Protein AF-0000000067275833 (afdb_homodimer)

Solvent-accessible surface area (backbone atoms only — not comparable to full-atom values): 16247 Å² total; per-residue (Å²): 111,69,62,60,26,49,53,49,24,44,68,59,33,42,58,61,69,69,58,79,62,61,79,71,73,68,75,62,71,72,62,74,75,39,43,27,31,37,37,39,90,57,30,38,38,37,40,32,74,38,51,67,44,52,68,89,34,48,46,78,48,72,43,92,85,38,25,43,35,38,37,30,72,36,69,57,79,66,60,70,44,74,47,88,69,35,43,68,36,31,85,51,51,80,68,54,52,65,38,75,48,39,32,41,52,59,86,54,46,36,73,90,61,56,47,73,50,70,52,36,8,26,35,39,37,38,38,35,48,50,75,73,73,72,71,72,72,74,71,74,72,75,76,126,112,68,62,60,27,49,52,50,22,44,68,59,35,41,60,59,70,70,60,81,60,63,78,70,73,68,77,61,71,71,61,75,75,38,44,28,31,36,37,41,88,56,29,39,38,38,39,33,74,41,51,68,45,52,68,89,33,46,47,79,47,72,42,92,84,39,25,42,35,39,37,30,71,36,70,56,80,66,61,70,43,75,47,86,71,37,43,66,36,29,85,50,50,79,68,52,53,64,36,75,49,38,33,39,52,57,86,52,46,36,72,89,60,57,46,74,48,72,52,36,8,25,36,39,37,38,38,33,48,50,74,72,74,72,71,73,70,73,71,74,70,75,77,123

Structure (mmCIF, N/CA/C/O backbone):
data_AF-0000000067275833-model_v1
#
loop_
_entity.id
_entity.type
_entity.pdbx_description
1 polymer 'SHSP domain-containing protein'
#
loop_
_atom_site.group_PDB
_atom_site.id
_atom_site.type_symbol
_atom_site.label_atom_id
_atom_site.label_alt_id
_atom_site.label_comp_id
_atom_site.label_asym_id
_atom_site.label_entity_id
_atom_site.label_seq_id
_atom_site.pdbx_PDB_ins_code
_atom_site.Cartn_x
_atom_site.Cartn_y
_atom_site.Cartn_z
_atom_site.occupancy
_atom_site.B_iso_or_equiv
_atom_site.auth_seq_id
_atom_site.auth_comp_id
_atom_site.auth_asym_id
_atom_site.auth_atom_id
_atom_site.pdbx_PDB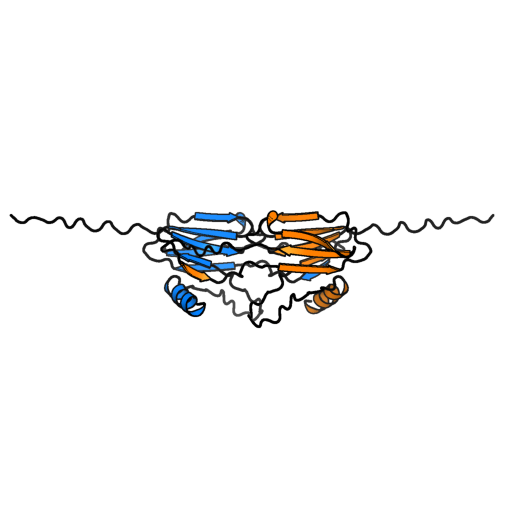_model_num
ATOM 1 N N . MET A 1 1 ? -15.945 6.383 17.734 1 44 1 MET A N 1
ATOM 2 C CA . MET A 1 1 ? -14.672 7.082 17.594 1 44 1 MET A CA 1
ATOM 3 C C . MET A 1 1 ? -14.477 7.598 16.172 1 44 1 MET A C 1
ATOM 5 O O . MET A 1 1 ? -13.898 8.664 15.969 1 44 1 MET A O 1
ATOM 9 N N . SER A 1 2 ? -15.117 6.789 15.148 1 58.06 2 SER A N 1
ATOM 10 C CA . SER A 1 2 ? -15 7.113 13.727 1 58.06 2 SER A CA 1
ATOM 11 C C . SER A 1 2 ? -15.727 8.414 13.398 1 58.06 2 SER A C 1
ATOM 13 O O . SER A 1 2 ? -15.18 9.273 12.703 1 58.06 2 SER A O 1
ATOM 15 N N . SER A 1 3 ? -16.719 8.547 14.18 1 58.41 3 SER A N 1
ATOM 16 C CA . SER A 1 3 ? -17.578 9.68 13.852 1 58.41 3 SER A CA 1
ATOM 17 C C . SER A 1 3 ? -16.969 10.992 14.32 1 58.41 3 SER A C 1
ATOM 19 O O . SER A 1 3 ? -17 11.992 13.602 1 58.41 3 SER A O 1
ATOM 21 N N . VAL A 1 4 ? -16.469 10.945 15.531 1 57.53 4 VAL A N 1
ATOM 22 C CA . VAL A 1 4 ? -15.875 12.164 16.062 1 57.53 4 VAL A CA 1
ATOM 23 C C . VAL A 1 4 ? -14.617 12.523 15.281 1 57.53 4 VAL A C 1
ATOM 25 O O . VAL A 1 4 ? -14.391 13.695 14.961 1 57.53 4 VAL A O 1
ATOM 28 N N . VAL A 1 5 ? -13.922 11.586 14.883 1 63.59 5 VAL A N 1
ATOM 29 C CA . VAL A 1 5 ? -12.695 11.797 14.125 1 63.59 5 VAL A CA 1
ATOM 30 C C . VAL A 1 5 ? -13.031 12.375 12.75 1 63.59 5 VAL A C 1
ATOM 32 O O . VAL A 1 5 ? -12.312 13.242 12.242 1 63.59 5 VAL A O 1
ATOM 35 N N . ASP A 1 6 ? -14.148 11.906 12.227 1 64.56 6 ASP A N 1
ATOM 36 C CA . ASP A 1 6 ? -14.57 12.398 10.922 1 64.56 6 ASP A CA 1
ATOM 37 C C . ASP A 1 6 ? -14.922 13.883 10.984 1 64.56 6 ASP A C 1
ATOM 39 O O . ASP A 1 6 ? -14.547 14.656 10.094 1 64.56 6 ASP A O 1
ATOM 43 N N . VAL A 1 7 ? -15.633 14.203 12.039 1 63.81 7 VAL A N 1
ATOM 44 C CA . VAL A 1 7 ? -16.062 15.586 12.188 1 63.81 7 VAL A CA 1
ATOM 45 C C . VAL A 1 7 ? -14.859 16.484 12.43 1 63.81 7 VAL A C 1
ATOM 47 O O . VAL A 1 7 ? -14.727 17.547 11.812 1 63.81 7 VAL A O 1
ATOM 50 N N . VAL A 1 8 ? -14.008 16.125 13.25 1 68.56 8 VAL A N 1
ATOM 51 C CA . VAL A 1 8 ? -12.828 16.922 13.578 1 68.56 8 VAL A CA 1
ATOM 52 C C . VAL A 1 8 ? -11.93 17.047 12.344 1 68.56 8 VAL A C 1
ATOM 54 O O . VAL A 1 8 ? -11.383 18.109 12.07 1 68.56 8 VAL A O 1
ATOM 57 N N . SER A 1 9 ? -11.852 15.984 11.641 1 70.38 9 SER A N 1
ATOM 58 C CA . SER A 1 9 ? -11.047 15.961 10.422 1 70.38 9 SER A CA 1
ATOM 59 C C . SER A 1 9 ? -11.555 16.984 9.414 1 70.38 9 SER A C 1
ATOM 61 O O . SER A 1 9 ? -10.766 17.75 8.844 1 70.38 9 SER A O 1
ATOM 63 N N . GLN A 1 10 ? -12.828 16.938 9.172 1 69.5 10 GLN A N 1
ATOM 64 C CA . GLN A 1 10 ? -13.422 17.828 8.195 1 69.5 10 GLN A CA 1
ATOM 65 C C . GLN A 1 10 ? -13.281 19.297 8.633 1 69.5 10 GLN A C 1
ATOM 67 O O . GLN A 1 10 ? -13.109 20.188 7.797 1 69.5 10 GLN A O 1
ATOM 72 N N . LEU A 1 11 ? -13.305 19.422 9.859 1 68.06 11 LEU A N 1
ATOM 73 C CA . LEU A 1 11 ? -13.203 20.766 10.398 1 68.06 11 LEU A CA 1
ATOM 74 C C . LE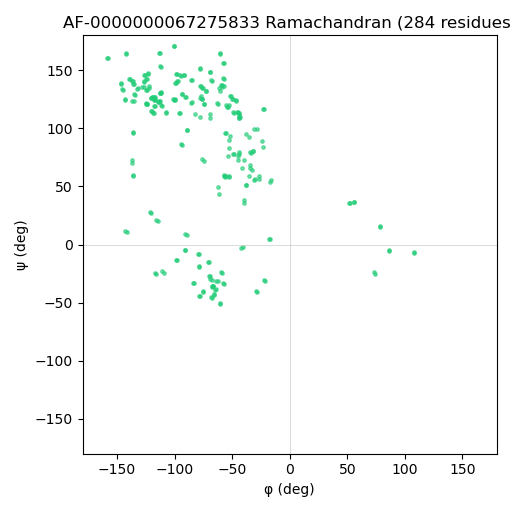U A 1 11 ? -11.766 21.281 10.312 1 68.06 11 LEU A C 1
ATOM 76 O O . LEU A 1 11 ? -11.539 22.453 9.977 1 68.06 11 LEU A O 1
ATOM 80 N N . LEU A 1 12 ? -10.852 20.453 10.586 1 70.94 12 LEU A N 1
ATOM 81 C CA . LEU A 1 12 ? -9.453 20.875 10.641 1 70.94 12 LEU A CA 1
ATOM 82 C C . LEU A 1 12 ? -8.836 20.891 9.25 1 70.94 12 LEU A C 1
ATOM 84 O O . LEU A 1 12 ? -7.957 21.703 8.969 1 70.94 12 LEU A O 1
ATOM 88 N N . PHE A 1 13 ? -9.344 19.938 8.484 1 73.69 13 PHE A N 1
ATOM 89 C CA . PHE A 1 13 ? -8.797 19.844 7.129 1 73.69 13 PHE A CA 1
ATOM 90 C C . PHE A 1 13 ? -9.914 19.625 6.113 1 73.69 13 PHE A C 1
ATOM 92 O O . PHE A 1 13 ? -10.07 18.531 5.586 1 73.69 13 PHE A O 1
ATOM 99 N N . PRO A 1 14 ? -10.727 20.719 5.914 1 69.25 14 PRO A N 1
ATOM 100 C CA . PRO A 1 14 ? -11.758 20.516 4.891 1 69.25 14 PRO A CA 1
ATOM 101 C C . PRO A 1 14 ? -11.18 20.047 3.559 1 69.25 14 PRO A C 1
ATOM 103 O O . PRO A 1 14 ? -10.102 20.5 3.152 1 69.25 14 PRO A O 1
ATOM 106 N N . GLU A 1 15 ? -11.633 18.875 3.236 1 63.78 15 GLU A N 1
ATOM 107 C CA . GLU A 1 15 ? -11.172 18.328 1.959 1 63.78 15 GLU A CA 1
ATOM 108 C C . GLU A 1 15 ? -11.938 18.969 0.792 1 63.78 15 GLU A C 1
ATOM 110 O O . GLU A 1 15 ? -13.156 19.125 0.854 1 63.78 15 GLU A O 1
ATOM 115 N N . SER A 1 16 ? -11.273 19.812 -0.006 1 55.94 16 SER A N 1
ATOM 116 C CA . SER A 1 16 ? -11.898 20.094 -1.294 1 55.94 16 SER A CA 1
ATOM 117 C C . SER A 1 16 ? -11.758 18.906 -2.246 1 55.94 16 SER A C 1
ATOM 119 O O . SER A 1 16 ? -10.68 18.688 -2.814 1 55.94 16 SER A O 1
ATOM 121 N N . ILE A 1 17 ? -12.461 17.969 -1.945 1 48.12 17 ILE A N 1
ATOM 122 C CA . ILE A 1 17 ? -12.422 16.859 -2.881 1 48.12 17 ILE A CA 1
ATOM 123 C C . ILE A 1 17 ? -12.82 17.344 -4.277 1 48.12 17 ILE A C 1
ATOM 125 O O . ILE A 1 17 ? -13.969 17.703 -4.508 1 48.12 17 ILE A O 1
ATOM 129 N N . GLU A 1 18 ? -12.172 18.266 -4.887 1 42.66 18 GLU A N 1
ATOM 130 C CA . GLU A 1 18 ? -12.508 18.312 -6.305 1 42.66 18 GLU A CA 1
ATOM 131 C C . GLU A 1 18 ? -12.617 16.906 -6.883 1 42.66 18 GLU A C 1
ATOM 133 O O . GLU A 1 18 ? -11.609 16.219 -7.051 1 42.66 18 GLU A O 1
ATOM 138 N N . ARG A 1 19 ? -13.578 16.375 -6.344 1 41.56 19 ARG A N 1
ATOM 139 C CA . ARG A 1 19 ? -13.953 15.219 -7.156 1 41.56 19 ARG A CA 1
ATOM 140 C C . ARG A 1 19 ? -13.711 15.492 -8.633 1 41.56 19 ARG A C 1
ATOM 142 O O . ARG A 1 19 ? -14.367 16.344 -9.227 1 41.56 19 ARG A O 1
ATOM 149 N N . LEU A 1 20 ? -12.539 15.617 -9.102 1 37.34 20 LEU A N 1
ATOM 150 C CA . LEU A 1 20 ? -12.656 15.57 -10.555 1 37.34 20 LEU A CA 1
ATOM 151 C C . LEU A 1 20 ? -13.836 14.695 -10.977 1 37.34 20 LEU A C 1
ATOM 153 O O . LEU A 1 20 ? -13.758 13.469 -10.922 1 37.34 20 LEU A O 1
ATOM 157 N N . VAL A 1 21 ? -14.953 15.055 -10.477 1 36.91 21 VAL A N 1
ATOM 158 C CA . VAL A 1 21 ? -16.25 14.641 -11 1 36.91 21 VAL A CA 1
ATOM 159 C C . VAL A 1 21 ? -16.219 14.648 -12.531 1 36.91 21 VAL A C 1
ATOM 161 O O . VAL A 1 21 ? -16.391 15.695 -13.156 1 36.91 21 VAL A O 1
ATOM 164 N N . SER A 1 22 ? -15.18 14.266 -13.203 1 38.09 22 SER A N 1
ATOM 165 C CA . SER A 1 22 ? -15.758 14.102 -14.531 1 38.09 22 SER A CA 1
ATOM 166 C C . SER A 1 22 ? -17.078 13.336 -14.477 1 38.09 22 SER A C 1
ATOM 168 O O . SER A 1 22 ? -17.188 12.328 -13.766 1 38.09 22 SER A O 1
ATOM 170 N N . PRO A 1 23 ? -18.234 13.922 -14.797 1 35.84 23 PRO A N 1
ATOM 171 C CA . PRO A 1 23 ? -19.547 13.273 -14.93 1 35.84 23 PRO A CA 1
ATOM 172 C C . PRO A 1 23 ? -19.438 11.812 -15.359 1 35.84 23 PRO A C 1
ATOM 174 O O . PRO A 1 23 ? -20.453 11.156 -15.578 1 35.84 23 PRO A O 1
ATOM 177 N N . SER A 1 24 ? -18.469 11.523 -16.312 1 35.78 24 SER A N 1
ATOM 178 C CA . SER A 1 24 ? -18.75 10.211 -16.875 1 35.78 24 SER A CA 1
ATOM 179 C C . SER A 1 24 ? -18.859 9.148 -15.789 1 35.78 24 SER A C 1
ATOM 181 O O . SER A 1 24 ? -18.141 9.203 -14.781 1 35.78 24 SER A O 1
ATOM 183 N N . ARG A 1 25 ? -20 8.492 -15.633 1 34.41 25 ARG A N 1
ATOM 184 C CA . ARG A 1 25 ? -20.562 7.301 -15 1 34.41 25 ARG A CA 1
ATOM 185 C C . ARG A 1 25 ? -19.484 6.262 -14.727 1 34.41 25 ARG A C 1
ATOM 187 O O . ARG A 1 25 ? -19.781 5.145 -14.305 1 34.41 25 ARG A O 1
ATOM 194 N N . SER A 1 26 ? -18.453 6.215 -15.547 1 36.75 26 SER A N 1
ATOM 195 C CA . SER A 1 26 ? -17.719 4.977 -15.328 1 36.75 26 SER A CA 1
ATOM 196 C C . SER A 1 26 ? -17.297 4.836 -13.867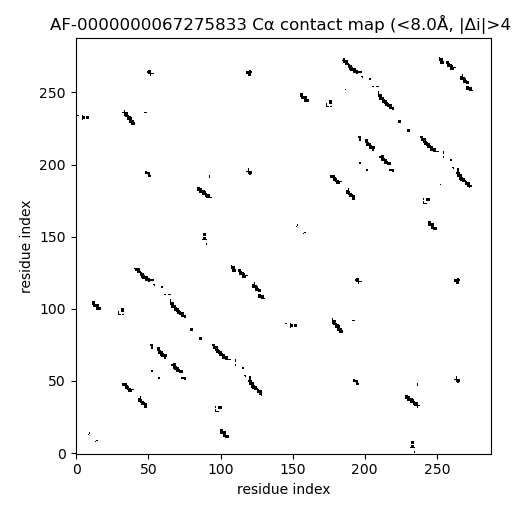 1 36.75 26 SER A C 1
ATOM 198 O O . SER A 1 26 ? -16.812 5.789 -13.266 1 36.75 26 SER A O 1
ATOM 200 N N . ASN A 1 27 ? -18.078 4.145 -13.141 1 36.06 27 ASN A N 1
ATOM 201 C CA . ASN A 1 27 ? -17.875 3.568 -11.812 1 36.06 27 ASN A CA 1
ATOM 202 C C . ASN A 1 27 ? -16.391 3.486 -11.461 1 36.06 27 ASN A C 1
ATOM 204 O O . ASN A 1 27 ? -15.836 2.391 -11.344 1 36.06 27 ASN A O 1
ATOM 208 N N . GLU A 1 28 ? -15.594 4.016 -12.32 1 38.81 28 GLU A N 1
ATOM 209 C CA . GLU A 1 28 ? -14.227 3.936 -11.828 1 38.81 28 GLU A CA 1
ATOM 210 C C . GLU A 1 28 ? -14.109 4.527 -10.422 1 38.81 28 GLU A C 1
ATOM 212 O O . GLU A 1 28 ? -14.289 5.73 -10.234 1 38.81 28 GLU A O 1
ATOM 217 N N . SER A 1 29 ? -14.812 3.992 -9.555 1 41.31 29 SER A N 1
ATOM 218 C CA . SER A 1 29 ? -14.586 4.312 -8.148 1 41.31 29 SER A CA 1
ATOM 219 C C . SER A 1 29 ? -13.219 4.965 -7.945 1 41.31 29 SER A C 1
ATOM 221 O O . SER A 1 29 ? -12.188 4.297 -8.031 1 41.31 29 SER A O 1
ATOM 223 N N . ARG A 1 30 ? -12.922 6.016 -8.656 1 45.56 30 ARG A N 1
ATOM 224 C CA . ARG A 1 30 ? -11.734 6.797 -8.32 1 45.56 30 ARG A CA 1
ATOM 225 C C . ARG A 1 30 ? -11.547 6.887 -6.812 1 45.56 30 ARG A C 1
ATOM 227 O O . ARG A 1 30 ? -12.164 7.727 -6.152 1 45.56 30 ARG A O 1
ATOM 234 N N . GLY A 1 31 ? -11.578 5.77 -6.219 1 51.78 31 GLY A N 1
ATOM 235 C CA . GLY A 1 31 ? -11.492 5.742 -4.766 1 51.78 31 GLY A CA 1
ATOM 236 C C . GLY A 1 31 ? -10.43 6.672 -4.215 1 51.78 31 GLY A C 1
ATOM 237 O O . GLY A 1 31 ? -9.453 6.984 -4.902 1 51.78 31 GLY A O 1
ATOM 238 N N . THR A 1 32 ? -10.789 7.668 -3.527 1 67.75 32 THR A N 1
ATOM 239 C CA . THR A 1 32 ? -9.922 8.555 -2.762 1 67.75 32 THR A CA 1
ATOM 240 C C . THR A 1 32 ? -8.93 7.754 -1.926 1 67.75 32 THR A C 1
ATOM 242 O O . THR A 1 32 ? -9.25 6.664 -1.45 1 67.75 32 THR A O 1
ATOM 245 N N . ILE A 1 33 ? -7.645 8.062 -2.131 1 79.94 33 ILE A N 1
ATOM 246 C CA . ILE A 1 33 ? -6.637 7.371 -1.336 1 79.94 33 ILE A CA 1
ATOM 247 C C . ILE A 1 33 ? -6.832 7.695 0.143 1 79.94 33 ILE A C 1
ATOM 249 O O . ILE A 1 33 ? -6.902 8.867 0.523 1 79.94 33 ILE A O 1
ATOM 253 N N . PRO A 1 34 ? -7.039 6.734 0.864 1 86.94 34 PRO A N 1
ATOM 254 C CA . PRO A 1 34 ? -7.195 6.965 2.301 1 86.94 34 PRO A CA 1
ATOM 255 C C . PRO A 1 34 ? -5.988 7.664 2.922 1 86.94 34 PRO A C 1
ATOM 257 O O . PRO A 1 34 ? -4.848 7.387 2.537 1 86.94 34 PRO A O 1
ATOM 260 N N . VAL A 1 35 ? -6.25 8.539 3.854 1 91 35 VAL A N 1
ATOM 261 C CA . VAL A 1 35 ? -5.184 9.281 4.516 1 91 35 VAL A CA 1
ATOM 262 C C . VAL A 1 35 ? -5.387 9.234 6.031 1 91 35 VAL A C 1
ATOM 264 O O . VAL A 1 35 ? -6.516 9.344 6.512 1 91 35 VAL A O 1
ATOM 267 N N . ASP A 1 36 ? -4.336 8.977 6.738 1 91.56 36 ASP A N 1
ATOM 268 C CA . ASP A 1 36 ? -4.305 9.242 8.172 1 91.56 36 ASP A CA 1
ATOM 269 C C . ASP A 1 36 ? -3.594 10.555 8.477 1 91.56 36 ASP A C 1
ATOM 271 O O . ASP A 1 36 ? -2.566 10.867 7.871 1 91.56 36 ASP A O 1
ATOM 275 N N . ILE A 1 37 ? -4.129 11.312 9.406 1 93.25 37 ILE A N 1
ATOM 276 C CA . ILE A 1 37 ? -3.494 12.555 9.828 1 93.25 37 ILE A CA 1
ATOM 277 C C . ILE A 1 37 ? -3.264 12.531 11.336 1 93.25 37 ILE A C 1
ATOM 279 O O . ILE A 1 37 ? -4.215 12.422 12.117 1 93.25 37 ILE A O 1
ATOM 283 N N . LEU A 1 38 ? -2.045 12.656 11.688 1 92.31 38 LEU A N 1
ATOM 284 C CA . LEU A 1 38 ? -1.656 12.727 13.094 1 92.31 38 LEU A CA 1
ATOM 285 C C . LEU A 1 38 ? -1.378 14.164 13.508 1 92.31 38 LEU A C 1
ATOM 287 O O . LEU A 1 38 ? -0.59 14.859 12.867 1 92.31 38 LEU A O 1
ATOM 291 N N . ASP A 1 39 ? -2.082 14.578 14.578 1 92.06 39 ASP A N 1
ATOM 292 C CA . ASP A 1 39 ? -1.859 15.891 15.18 1 92.06 39 ASP A CA 1
ATOM 293 C C . ASP A 1 39 ? -0.904 15.797 16.359 1 92.06 39 ASP A C 1
ATOM 295 O O . ASP A 1 39 ? -1.225 15.172 17.375 1 92.06 39 ASP A O 1
ATOM 299 N N . THR A 1 40 ? 0.221 16.359 16.203 1 91.31 40 THR A N 1
ATOM 300 C CA . THR A 1 40 ? 1.182 16.469 17.297 1 91.31 40 THR A CA 1
ATOM 301 C C . THR A 1 40 ? 1.366 17.922 17.719 1 91.31 40 THR A C 1
ATOM 303 O O . THR A 1 40 ? 0.929 18.844 17.016 1 91.31 40 THR A O 1
ATOM 306 N N . PRO A 1 41 ? 1.978 18.109 18.906 1 89.81 41 PRO A N 1
ATOM 307 C CA . PRO A 1 41 ? 2.178 19.5 19.344 1 89.81 41 PRO A CA 1
ATOM 308 C C . PRO A 1 41 ? 3.02 20.312 18.359 1 89.81 41 PRO A C 1
ATOM 310 O O . PRO A 1 41 ? 2.814 21.516 18.203 1 89.81 41 PRO A O 1
ATOM 313 N N . LYS A 1 42 ? 3.803 19.625 17.594 1 92.56 42 LYS A N 1
ATOM 314 C CA . LYS A 1 42 ? 4.766 20.359 16.781 1 92.56 42 LYS A CA 1
ATOM 315 C C . LYS A 1 42 ? 4.402 20.281 15.297 1 92.56 42 LYS A C 1
ATOM 317 O O . LYS A 1 42 ? 4.863 21.109 14.5 1 92.56 42 LYS A O 1
ATOM 322 N N . GLU A 1 43 ? 3.686 19.312 14.93 1 94.69 43 GLU A N 1
ATOM 323 C CA . GLU A 1 43 ? 3.477 19.125 13.5 1 94.69 43 GLU A CA 1
ATOM 324 C C . GLU A 1 43 ? 2.221 18.297 13.227 1 94.69 43 GLU A C 1
ATOM 326 O O . GLU A 1 43 ? 1.678 17.672 14.141 1 94.69 43 GLU A O 1
ATOM 331 N N . TYR A 1 44 ? 1.733 18.406 12 1 94.06 44 TYR A N 1
ATOM 332 C CA . TYR A 1 44 ? 0.809 17.438 11.43 1 94.06 44 TYR A CA 1
ATOM 333 C C . TYR A 1 44 ? 1.549 16.438 10.555 1 94.06 44 TYR A C 1
ATOM 335 O O . TYR A 1 44 ? 2.449 16.812 9.797 1 94.06 44 TYR A O 1
ATOM 343 N N . ILE A 1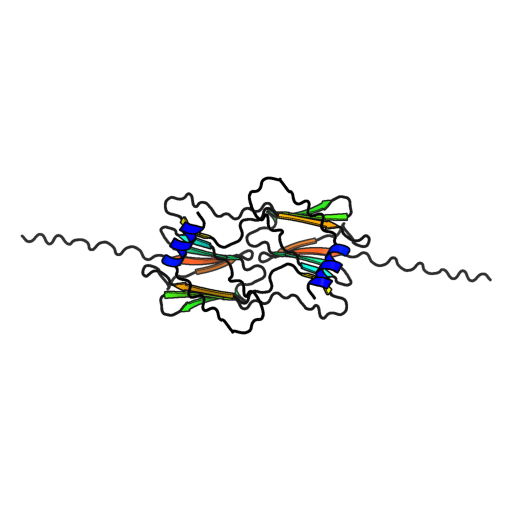 45 ? 1.175 15.211 10.617 1 95.5 45 ILE A N 1
ATOM 344 C CA . ILE A 1 45 ? 1.777 14.164 9.789 1 95.5 45 ILE A CA 1
ATOM 345 C C . ILE A 1 45 ? 0.691 13.453 8.992 1 95.5 45 ILE A C 1
ATOM 347 O O . ILE A 1 45 ? -0.273 12.938 9.562 1 95.5 45 ILE A O 1
ATOM 351 N N . PHE A 1 46 ? 0.834 13.492 7.672 1 94.31 46 PHE A N 1
ATOM 352 C CA . PHE A 1 46 ? -0.065 12.805 6.754 1 94.31 46 PHE A CA 1
ATOM 353 C C . PHE A 1 46 ? 0.538 11.484 6.285 1 94.31 46 PHE A C 1
ATOM 355 O O . PHE A 1 46 ? 1.665 11.453 5.789 1 94.31 46 PHE A O 1
ATOM 362 N N . TYR A 1 47 ? -0.211 10.391 6.484 1 93.56 47 TYR A N 1
ATOM 363 C CA . TYR A 1 47 ? 0.204 9.078 5.996 1 93.56 47 TYR A CA 1
ATOM 364 C C . TYR A 1 47 ? -0.717 8.594 4.883 1 93.56 47 TYR A C 1
ATOM 366 O O . TYR A 1 47 ? -1.941 8.617 5.031 1 93.56 47 TYR A O 1
ATOM 374 N N . MET A 1 48 ? -0.16 8.148 3.764 1 91.56 48 MET A N 1
ATOM 375 C CA . MET A 1 48 ? -0.907 7.566 2.652 1 91.56 48 MET A CA 1
ATOM 376 C C . MET A 1 48 ? -0.219 6.305 2.133 1 91.56 48 MET A C 1
ATOM 378 O O . MET A 1 48 ? 1.004 6.277 1.984 1 91.56 48 MET A O 1
ATOM 382 N N . ASP A 1 49 ? -1.04 5.359 1.865 1 90.31 49 ASP A N 1
ATOM 383 C CA . ASP A 1 49 ? -0.506 4.141 1.268 1 90.31 49 ASP A CA 1
ATOM 384 C C . ASP A 1 49 ? -0.412 4.27 -0.251 1 90.31 49 ASP A C 1
ATOM 386 O O . ASP A 1 49 ? -1.423 4.48 -0.925 1 90.31 49 ASP A O 1
ATOM 390 N N . VAL A 1 50 ? 0.801 4.098 -0.752 1 89.5 50 VAL A N 1
ATOM 391 C CA . VAL A 1 50 ? 1.034 4.223 -2.188 1 89.5 50 VAL A CA 1
ATOM 392 C C . VAL A 1 50 ? 1.929 3.082 -2.666 1 89.5 50 VAL A C 1
ATOM 394 O O . VAL A 1 50 ? 2.973 3.32 -3.279 1 89.5 50 VAL A O 1
ATOM 397 N N . PRO A 1 51 ? 1.507 1.909 -2.488 1 90.62 51 PRO A N 1
ATOM 398 C CA . PRO A 1 51 ? 2.354 0.773 -2.861 1 90.62 51 PRO A CA 1
ATOM 399 C C . PRO A 1 51 ? 2.717 0.771 -4.344 1 90.62 51 PRO A C 1
ATOM 401 O O . PRO A 1 51 ? 1.845 0.956 -5.199 1 90.62 51 PRO A O 1
ATOM 404 N N . GLY A 1 52 ? 3.92 0.484 -4.629 1 89.19 52 GLY A N 1
ATOM 405 C CA . GLY A 1 52 ? 4.398 0.343 -5.996 1 89.19 52 GLY A CA 1
ATOM 406 C C . GLY A 1 52 ? 4.816 1.661 -6.621 1 89.19 52 GLY A C 1
ATOM 407 O O . GLY A 1 52 ? 5.363 1.685 -7.727 1 89.19 52 GLY A O 1
ATOM 408 N N . LEU A 1 53 ? 4.59 2.713 -5.883 1 87.31 53 LEU A N 1
ATOM 409 C CA . LEU A 1 53 ? 4.934 4.02 -6.434 1 87.31 53 LEU A CA 1
ATOM 410 C C . LEU A 1 53 ? 6.289 4.488 -5.91 1 87.31 53 LEU A C 1
ATOM 412 O O . LEU A 1 53 ? 6.66 4.18 -4.773 1 87.31 53 LEU A O 1
ATOM 416 N N . SER A 1 54 ? 6.934 5.18 -6.781 1 84.12 54 SER A N 1
ATOM 417 C CA . SER A 1 54 ? 8.18 5.828 -6.383 1 84.12 54 SER A CA 1
ATOM 418 C C . SER A 1 54 ? 7.961 7.309 -6.09 1 84.12 54 SER A C 1
ATOM 420 O O . SER A 1 54 ? 6.887 7.852 -6.359 1 84.12 54 SER A O 1
ATOM 422 N N . LYS A 1 55 ? 9.008 7.867 -5.547 1 84.19 55 LYS A N 1
ATOM 423 C CA . LYS A 1 55 ? 8.961 9.297 -5.242 1 84.19 55 LYS A CA 1
ATOM 424 C C . LYS A 1 55 ? 8.656 10.109 -6.496 1 84.19 55 LYS A C 1
ATOM 426 O O . LYS A 1 55 ? 7.988 11.141 -6.43 1 84.19 55 LYS A O 1
ATOM 431 N N . SER A 1 56 ? 9.164 9.625 -7.641 1 87.06 56 SER A N 1
ATOM 432 C CA . SER A 1 56 ? 8.992 10.359 -8.891 1 87.06 56 SER A CA 1
ATOM 433 C C . SER A 1 56 ? 7.539 10.32 -9.352 1 87.06 56 SER A C 1
ATOM 435 O O . SER A 1 56 ? 7.125 11.141 -10.18 1 87.06 56 SER A O 1
ATOM 437 N N . ASP A 1 57 ? 6.742 9.461 -8.812 1 88.38 57 ASP A N 1
ATOM 438 C CA . ASP A 1 57 ? 5.352 9.297 -9.219 1 88.38 57 ASP A CA 1
ATOM 439 C C . ASP A 1 57 ? 4.43 10.195 -8.391 1 88.38 57 ASP A C 1
ATOM 441 O O . ASP A 1 57 ? 3.23 10.273 -8.656 1 88.38 57 ASP A O 1
ATOM 445 N N . ILE A 1 58 ? 4.988 10.867 -7.426 1 90.62 58 ILE A N 1
ATOM 446 C CA . ILE A 1 58 ? 4.168 11.617 -6.477 1 90.62 58 ILE A CA 1
ATOM 447 C C . ILE A 1 58 ? 4.609 13.078 -6.453 1 90.62 58 ILE A C 1
ATOM 449 O O . ILE A 1 58 ? 5.805 13.367 -6.422 1 90.62 58 ILE A O 1
ATOM 453 N N . GLN A 1 59 ? 3.646 13.914 -6.523 1 93 59 GLN A N 1
ATOM 454 C CA . GLN A 1 59 ? 3.895 15.352 -6.414 1 93 59 GLN A CA 1
ATOM 455 C C . GLN A 1 59 ? 3.18 15.938 -5.199 1 93 59 GLN A C 1
ATOM 457 O O . GLN A 1 59 ? 1.979 15.734 -5.02 1 93 59 GLN A O 1
ATOM 462 N N . VAL A 1 60 ? 3.959 16.578 -4.367 1 94.25 60 VAL A N 1
ATOM 463 C CA . VAL A 1 60 ? 3.418 17.297 -3.215 1 94.25 60 VAL A CA 1
ATOM 464 C C . VAL A 1 60 ? 3.645 18.797 -3.383 1 94.25 60 VAL A C 1
ATOM 466 O O . VAL A 1 60 ? 4.777 19.234 -3.576 1 94.25 60 VAL A O 1
ATOM 469 N N . SER A 1 61 ? 2.572 19.516 -3.35 1 94.56 61 SER A N 1
ATOM 470 C CA . SER A 1 61 ? 2.686 20.969 -3.533 1 94.56 61 SER A CA 1
ATOM 471 C C . SER A 1 61 ? 1.711 21.719 -2.633 1 94.56 61 SER A C 1
ATOM 473 O O . SER A 1 61 ? 0.842 21.109 -2.004 1 94.56 61 SER A O 1
ATOM 475 N N . VAL A 1 62 ? 1.945 23.031 -2.471 1 94.06 62 VAL A N 1
ATOM 476 C CA . VAL A 1 62 ? 1.018 23.922 -1.779 1 94.06 62 VAL A CA 1
ATOM 477 C C . VAL A 1 62 ? 0.418 24.906 -2.771 1 94.06 62 VAL A C 1
ATOM 479 O O . VAL A 1 62 ? 1.148 25.578 -3.502 1 94.06 62 VAL A O 1
ATOM 482 N N . GLU A 1 63 ? -0.849 24.844 -2.762 1 92.31 63 GLU A N 1
ATOM 483 C CA . GLU A 1 63 ? -1.565 25.781 -3.619 1 92.31 63 GLU A CA 1
ATOM 484 C C . GLU A 1 63 ? -2.344 26.797 -2.793 1 92.31 63 GLU A C 1
ATOM 486 O O . GLU A 1 63 ? -2.76 26.516 -1.669 1 92.31 63 GLU A O 1
ATOM 491 N N . ASP A 1 64 ? -2.584 28 -3.359 1 91.19 64 ASP A N 1
ATOM 492 C CA . ASP A 1 64 ? -3.359 29.062 -2.723 1 91.19 64 ASP A CA 1
ATOM 493 C C . ASP A 1 64 ? -2.846 29.359 -1.313 1 91.19 64 ASP A C 1
ATOM 495 O O . ASP A 1 64 ? -3.633 29.453 -0.37 1 91.19 64 ASP A O 1
ATOM 499 N N . GLU A 1 65 ? -1.549 29.281 -1.071 1 88.69 65 GLU A N 1
ATOM 500 C CA . GLU A 1 65 ? -0.779 29.656 0.112 1 88.69 65 GLU A CA 1
ATOM 501 C C . GLU A 1 65 ? -0.997 28.656 1.246 1 88.69 65 GLU A C 1
ATOM 503 O O . GLU A 1 65 ? -0.122 28.469 2.094 1 88.69 65 GLU A O 1
ATOM 508 N N . LYS A 1 66 ? -2.154 27.984 1.205 1 91.25 66 LYS A N 1
ATOM 509 C CA . LYS A 1 66 ? -2.408 27.203 2.412 1 91.25 66 LYS A CA 1
ATOM 510 C C . LYS A 1 66 ? -3.057 25.859 2.076 1 91.25 66 LYS A C 1
ATOM 512 O O . LYS A 1 66 ? -3.582 25.188 2.959 1 91.25 66 LYS A O 1
ATOM 517 N N . THR A 1 67 ? -3.07 25.547 0.875 1 94.06 67 THR A N 1
ATOM 518 C CA . THR A 1 67 ? -3.689 24.281 0.513 1 94.06 67 THR A CA 1
ATOM 519 C C . THR A 1 67 ? -2.631 23.25 0.119 1 94.06 67 THR A C 1
ATOM 521 O O . THR A 1 67 ? -1.943 23.422 -0.889 1 94.06 67 THR A O 1
ATOM 524 N N . LEU A 1 68 ? -2.512 22.234 0.908 1 94.94 68 LEU A N 1
ATOM 525 C CA . LEU A 1 68 ? -1.629 21.125 0.585 1 94.94 68 LEU A CA 1
ATOM 526 C C . LEU A 1 68 ? -2.248 20.234 -0.485 1 94.94 68 LEU A C 1
ATOM 528 O O . LEU A 1 68 ? -3.387 19.781 -0.34 1 94.94 68 LEU A O 1
ATOM 532 N N . VAL A 1 69 ? -1.557 20 -1.57 1 92.69 69 VAL A N 1
ATOM 533 C CA . VAL A 1 69 ? -2.049 19.172 -2.672 1 92.69 69 VAL A CA 1
ATOM 534 C C . VAL A 1 69 ? -1.104 18 -2.9 1 92.69 69 VAL A C 1
ATOM 536 O O . VAL A 1 69 ? 0.101 18.188 -3.086 1 92.69 69 VAL A O 1
ATOM 539 N N . ILE A 1 70 ? -1.634 16.844 -2.889 1 91.81 70 ILE A N 1
ATOM 540 C CA . ILE A 1 70 ? -0.89 15.625 -3.182 1 91.81 70 ILE A CA 1
ATOM 541 C C . ILE A 1 70 ? -1.456 14.961 -4.434 1 91.81 70 ILE A C 1
ATOM 543 O O . ILE A 1 70 ? -2.66 14.711 -4.52 1 91.81 70 ILE A O 1
ATOM 547 N N . ARG A 1 71 ? -0.534 14.766 -5.371 1 89.69 71 ARG A N 1
ATOM 548 C CA . ARG A 1 71 ? -0.931 14.148 -6.637 1 89.69 71 ARG A CA 1
ATOM 549 C C . ARG A 1 71 ? -0.052 12.945 -6.957 1 89.69 71 ARG A C 1
ATOM 551 O O . ARG A 1 71 ? 1.161 12.977 -6.738 1 89.69 71 ARG A O 1
ATOM 558 N N . SER A 1 72 ? -0.717 11.906 -7.375 1 85.56 72 SER A N 1
ATOM 559 C CA . SER A 1 72 ? 0.029 10.773 -7.902 1 85.56 72 SER A CA 1
ATOM 560 C C . SER A 1 72 ? -0.397 10.445 -9.328 1 85.56 72 SER A C 1
ATOM 562 O O . SER A 1 72 ? -1.586 10.492 -9.656 1 85.56 72 SER A O 1
ATOM 564 N N . ASN A 1 73 ? 0.532 10.219 -10.188 1 77.31 73 ASN A N 1
ATOM 565 C CA . ASN A 1 73 ? 0.282 9.805 -11.562 1 77.31 73 ASN A CA 1
ATOM 566 C C . ASN A 1 73 ? 0.806 8.398 -11.828 1 77.31 73 ASN A C 1
ATOM 568 O O . ASN A 1 73 ? 1.147 8.062 -12.969 1 77.31 73 ASN A O 1
ATOM 572 N N . GLY A 1 74 ? 0.961 7.738 -10.773 1 72.5 74 GLY A N 1
ATOM 573 C CA . GLY A 1 74 ? 1.55 6.418 -10.945 1 72.5 74 GLY A CA 1
ATOM 574 C C . GLY A 1 74 ? 0.641 5.453 -11.68 1 72.5 74 GLY A C 1
ATOM 575 O O . GLY A 1 74 ? -0.581 5.613 -11.672 1 72.5 74 GLY A O 1
ATOM 576 N N . LYS A 1 75 ? 1.355 4.723 -12.492 1 67.12 75 LYS A N 1
ATOM 577 C CA . LYS A 1 75 ? 0.702 3.629 -13.203 1 67.12 75 LYS A CA 1
ATOM 578 C C . LYS A 1 75 ? 1.184 2.273 -12.695 1 67.12 75 LYS A C 1
ATOM 580 O O . LYS A 1 75 ? 2.34 2.131 -12.297 1 67.12 75 LYS A O 1
ATOM 585 N N . ARG A 1 76 ? 0.177 1.518 -12.172 1 66 76 ARG A N 1
ATOM 586 C CA . ARG A 1 76 ? 0.593 0.145 -11.898 1 66 76 ARG A CA 1
ATOM 587 C C . ARG A 1 76 ? 0.835 -0.618 -13.195 1 66 76 ARG A C 1
ATOM 589 O O . ARG A 1 76 ? 0.046 -0.52 -14.141 1 66 76 ARG A O 1
ATOM 596 N N . LYS A 1 77 ? 2.154 -0.841 -13.367 1 56.06 77 LYS A N 1
ATOM 597 C CA . LYS A 1 77 ? 2.449 -1.604 -14.578 1 56.06 77 LYS A CA 1
ATOM 598 C C . LYS A 1 77 ? 1.682 -2.924 -14.594 1 56.06 77 LYS A C 1
ATOM 600 O O . LYS A 1 77 ? 1.947 -3.814 -13.781 1 56.06 77 LYS A O 1
ATOM 605 N N . ARG A 1 78 ? 0.485 -2.965 -14.547 1 61.53 78 ARG A N 1
ATOM 606 C CA . ARG A 1 78 ? -0.178 -4.219 -14.898 1 61.53 78 ARG A CA 1
ATOM 607 C C . ARG A 1 78 ? 0.11 -4.605 -16.344 1 61.53 78 ARG A C 1
ATOM 609 O O . ARG A 1 78 ? -0.218 -3.859 -17.266 1 61.53 78 ARG A O 1
ATOM 616 N N . GLU A 1 79 ? 1.364 -4.441 -16.672 1 48.84 79 GLU A N 1
ATOM 617 C CA . GLU A 1 79 ? 1.771 -4.734 -18.031 1 48.84 79 GLU A CA 1
ATOM 618 C C . GLU A 1 79 ? 0.817 -5.727 -18.688 1 48.84 79 GLU A C 1
ATOM 620 O O . GLU A 1 79 ? 0.529 -6.785 -18.125 1 48.84 79 GLU A O 1
ATOM 625 N N . GLU A 1 80 ? -0.177 -5.25 -19.297 1 49.78 80 GLU A N 1
ATOM 626 C CA . GLU A 1 80 ? -0.606 -6.129 -20.375 1 49.78 80 GLU A CA 1
ATOM 627 C C . GLU A 1 80 ? 0.55 -6.984 -20.891 1 49.78 80 GLU A C 1
ATOM 629 O O . GLU A 1 80 ? 1.517 -6.461 -21.453 1 49.78 80 GLU A O 1
ATOM 634 N N . SER A 1 81 ? 1.052 -7.695 -20 1 53.38 81 SER A N 1
ATOM 635 C CA . SER A 1 81 ? 2.057 -8.516 -20.656 1 53.38 81 SER A CA 1
ATOM 636 C C . SER A 1 81 ? 1.632 -8.852 -22.094 1 53.38 81 SER A C 1
ATOM 638 O O . SER A 1 81 ? 0.722 -9.656 -22.297 1 53.38 81 SER A O 1
ATOM 640 N N . GLU A 1 82 ? 1.595 -7.816 -22.672 1 56.25 82 GLU A N 1
ATOM 641 C CA . GLU A 1 82 ? 1.45 -7.996 -24.109 1 56.25 82 GLU A CA 1
ATOM 642 C C . GLU A 1 82 ? 2.346 -9.117 -24.625 1 56.25 82 GLU A C 1
ATOM 644 O O . GLU A 1 82 ? 2.393 -9.391 -25.828 1 56.25 82 GLU A O 1
ATOM 649 N N . GLU A 1 83 ? 3.029 -9.57 -23.688 1 61.19 83 GLU A N 1
ATOM 650 C CA . GLU A 1 83 ? 3.85 -10.625 -24.266 1 61.19 83 GLU A CA 1
ATOM 651 C C . GLU A 1 83 ? 3.023 -11.883 -24.531 1 61.19 83 GLU A C 1
ATOM 653 O O . GLU A 1 83 ? 2.088 -12.18 -23.781 1 61.19 83 GLU A O 1
ATOM 658 N N . GLU A 1 84 ? 3.242 -12.336 -25.578 1 70.94 84 GLU A N 1
ATOM 659 C CA . GLU A 1 84 ? 2.598 -13.57 -26.016 1 70.94 84 GLU A CA 1
ATOM 660 C C . GLU A 1 84 ? 2.613 -14.625 -24.906 1 70.94 84 GLU A C 1
ATOM 662 O O . GLU A 1 84 ? 3.666 -14.914 -24.344 1 70.94 84 GLU A O 1
ATOM 667 N N . GLY A 1 85 ? 1.485 -14.992 -24.25 1 80.56 85 GLY A N 1
ATOM 668 C CA . GLY A 1 85 ? 1.341 -16.094 -23.328 1 80.56 85 GLY A CA 1
ATOM 669 C C . GLY A 1 85 ? 1.198 -15.648 -21.875 1 80.56 85 GLY A C 1
ATOM 670 O O . GLY A 1 85 ? 0.978 -16.469 -20.984 1 80.56 85 GLY A O 1
ATOM 671 N N . CYS A 1 86 ? 1.391 -14.352 -21.734 1 85 86 CYS A N 1
ATOM 672 C CA . CYS A 1 86 ? 1.218 -13.852 -20.375 1 85 86 CYS A CA 1
ATOM 673 C C . CYS A 1 86 ? -0.204 -13.352 -20.141 1 85 86 CYS A C 1
ATOM 675 O O . CYS A 1 86 ? -0.729 -12.586 -20.953 1 85 86 CYS A O 1
ATOM 677 N N . LYS A 1 87 ? -0.821 -13.852 -19.016 1 86.94 87 LYS A N 1
ATOM 678 C CA . LYS A 1 87 ? -2.182 -13.414 -18.703 1 86.94 87 LYS A CA 1
ATOM 679 C C . LYS A 1 87 ? -2.414 -13.344 -17.203 1 86.94 87 LYS A C 1
ATOM 681 O O . LYS A 1 87 ? -1.964 -14.219 -16.453 1 86.94 87 LYS A O 1
ATOM 686 N N . TYR A 1 88 ? -3.088 -12.312 -16.859 1 88.56 88 TYR A N 1
ATOM 687 C CA . TYR A 1 88 ? -3.531 -12.25 -15.477 1 88.56 88 TYR A CA 1
ATOM 688 C C . TYR A 1 88 ? -4.691 -13.211 -15.234 1 88.56 88 TYR A C 1
ATOM 690 O O . TYR A 1 88 ? -5.73 -13.117 -15.891 1 88.56 88 TYR A O 1
ATOM 698 N N . VAL A 1 89 ? -4.461 -14.062 -14.352 1 89.81 89 VAL A N 1
ATOM 699 C CA . VAL A 1 89 ? -5.523 -15.023 -14.078 1 89.81 89 VAL A CA 1
ATOM 700 C C . VAL A 1 89 ? -6.309 -14.594 -12.844 1 89.81 89 VAL A C 1
ATOM 702 O O . VAL A 1 89 ? -7.367 -15.148 -12.547 1 89.81 89 VAL A O 1
ATOM 705 N N . ARG A 1 90 ? -5.738 -13.617 -12.078 1 89.75 90 ARG A N 1
ATOM 706 C CA . ARG A 1 90 ? -6.422 -12.992 -10.953 1 89.75 90 ARG A CA 1
ATOM 707 C C . ARG A 1 90 ? -6.055 -11.516 -10.836 1 89.75 90 ARG A C 1
ATOM 709 O O . ARG A 1 90 ? -4.879 -11.156 -10.945 1 89.75 90 ARG A O 1
ATOM 716 N N . LEU A 1 91 ? -7.078 -10.656 -10.656 1 86.44 91 LEU A N 1
ATOM 717 C CA . LEU A 1 91 ? -6.906 -9.211 -10.523 1 86.44 91 LEU A CA 1
ATOM 718 C C . LEU A 1 91 ? -7.766 -8.664 -9.391 1 86.44 91 LEU A C 1
ATOM 720 O O . LEU A 1 91 ? -8.953 -8.391 -9.578 1 86.44 91 LEU A O 1
ATOM 724 N N . GLU A 1 92 ? -7.039 -8.523 -8.188 1 86.25 92 GLU A N 1
ATOM 725 C CA . GLU A 1 92 ? -7.812 -8.078 -7.031 1 86.25 92 GLU A CA 1
ATOM 726 C C . GLU A 1 92 ? -7.32 -6.727 -6.531 1 86.25 92 GLU A C 1
ATOM 728 O O . GLU A 1 92 ? -8.047 -6.012 -5.836 1 86.25 92 GLU A O 1
ATOM 733 N N . ARG A 1 93 ? -6.066 -6.414 -6.809 1 86.38 93 ARG A N 1
ATOM 734 C CA . ARG A 1 93 ? -5.477 -5.199 -6.25 1 86.38 93 ARG A CA 1
ATOM 735 C C . ARG A 1 93 ? -6.098 -3.953 -6.871 1 86.38 93 ARG A C 1
ATOM 737 O O . ARG A 1 93 ? -6.551 -3.984 -8.016 1 86.38 93 ARG A O 1
ATOM 744 N N . ASN A 1 94 ? -6.129 -2.992 -6.047 1 77.75 94 ASN A N 1
ATOM 745 C CA . ASN A 1 94 ? -6.672 -1.739 -6.562 1 77.75 94 ASN A CA 1
ATOM 746 C C . ASN A 1 94 ? -5.848 -1.212 -7.734 1 77.75 94 ASN A C 1
ATOM 748 O O . ASN A 1 94 ? -4.621 -1.324 -7.734 1 77.75 94 ASN A O 1
ATOM 752 N N . PRO A 1 95 ? -6.445 -0.826 -8.797 1 66.88 95 PRO A N 1
ATOM 753 C CA . PRO A 1 95 ? -5.711 -0.221 -9.906 1 66.88 95 PRO A CA 1
ATOM 754 C C . PRO A 1 95 ? -4.922 1.018 -9.492 1 66.88 95 PRO A C 1
ATOM 756 O O . PRO A 1 95 ? -5.195 1.603 -8.438 1 66.88 95 PRO A O 1
ATOM 759 N N . PRO A 1 96 ? -3.824 1.193 -10.469 1 59.28 96 PRO A N 1
ATOM 760 C CA . PRO A 1 96 ? -3.035 2.389 -10.156 1 59.28 96 PRO A CA 1
ATOM 761 C C . PRO A 1 96 ? -3.896 3.637 -9.992 1 59.28 96 PRO A C 1
ATOM 763 O O . PRO A 1 96 ? -4.91 3.789 -10.672 1 59.28 96 PRO A O 1
ATOM 766 N N . LEU A 1 97 ? -3.625 4.219 -8.883 1 59.88 97 LEU A N 1
ATOM 767 C CA . LEU A 1 97 ? -4.523 5.289 -8.469 1 59.88 97 LEU A CA 1
ATOM 768 C C . LEU A 1 97 ? -3.99 6.648 -8.914 1 59.88 97 LEU A C 1
ATOM 770 O O . LEU A 1 97 ? -2.865 7.02 -8.57 1 59.88 97 LEU A O 1
ATOM 774 N N . LYS A 1 98 ? -4.344 7.047 -10.211 1 70.62 98 LYS A N 1
ATOM 775 C CA . LYS A 1 98 ? -4.309 8.508 -10.25 1 70.62 98 LYS A CA 1
ATOM 776 C C . LYS A 1 98 ? -5.062 9.102 -9.07 1 70.62 98 LYS A C 1
ATOM 778 O O . LYS A 1 98 ? -6.195 8.711 -8.781 1 70.62 98 LYS A O 1
ATOM 783 N N . LEU A 1 99 ? -4.238 9.719 -8.266 1 72.5 99 LEU A N 1
ATOM 784 C CA . LEU A 1 99 ? -4.867 10.227 -7.051 1 72.5 99 LEU A CA 1
ATOM 785 C C . LEU A 1 99 ? -4.578 11.719 -6.867 1 72.5 99 LEU A C 1
ATOM 787 O O . LEU A 1 99 ? -3.555 12.219 -7.344 1 72.5 99 LEU A O 1
ATOM 791 N N . MET A 1 100 ? -5.586 12.383 -6.301 1 85.12 100 MET A N 1
ATOM 792 C CA . MET A 1 100 ? -5.371 13.766 -5.875 1 85.12 100 MET A CA 1
ATOM 793 C C . MET A 1 100 ? -6.117 14.055 -4.574 1 85.12 100 MET A C 1
ATOM 795 O O . MET A 1 100 ? -7.305 13.75 -4.453 1 85.12 100 MET A O 1
ATOM 799 N N . ARG A 1 101 ? -5.359 14.508 -3.627 1 88.88 101 ARG A N 1
ATOM 800 C CA . ARG A 1 101 ? -5.938 14.945 -2.361 1 88.88 101 ARG A CA 1
ATOM 801 C C . ARG A 1 101 ? -5.547 16.391 -2.057 1 88.88 101 ARG A C 1
ATOM 803 O O . ARG A 1 101 ? -4.41 16.797 -2.305 1 88.88 101 ARG A O 1
ATOM 810 N N . LYS A 1 102 ? -6.551 17.062 -1.496 1 90.56 102 LYS A N 1
ATOM 811 C CA . LYS A 1 102 ? -6.309 18.438 -1.068 1 90.56 102 LYS A CA 1
ATOM 812 C C . LYS A 1 102 ? -6.691 18.641 0.395 1 90.56 102 LYS A C 1
ATOM 814 O O . LYS A 1 102 ? -7.719 18.125 0.847 1 90.56 102 LYS A O 1
ATOM 819 N N . PHE A 1 103 ? -5.84 19.422 1.055 1 92 103 PHE A N 1
ATOM 820 C CA . PHE A 1 103 ? -6.086 19.719 2.459 1 92 103 PHE A CA 1
ATOM 821 C C . PHE A 1 103 ? -5.84 21.188 2.746 1 92 103 PHE A C 1
ATOM 823 O O . PHE A 1 103 ? -4.738 21.703 2.52 1 92 103 PHE A O 1
ATOM 830 N N . LYS A 1 104 ? -6.812 21.844 3.252 1 92.69 104 LYS A N 1
ATOM 831 C CA . LYS A 1 104 ? -6.59 23.203 3.73 1 92.69 104 LYS A CA 1
ATOM 832 C C . LYS A 1 104 ? -5.895 23.203 5.09 1 92.69 104 LYS A C 1
ATOM 834 O O . LYS A 1 104 ? -6.414 22.641 6.055 1 92.69 104 LYS A O 1
ATOM 839 N N . LEU A 1 105 ? -4.824 23.906 5.129 1 93.31 105 LEU A N 1
ATOM 840 C CA . LEU A 1 105 ? -4.027 23.906 6.348 1 93.31 105 LEU A CA 1
ATOM 841 C C . LEU A 1 105 ? -4.402 25.078 7.25 1 93.31 105 LEU A C 1
ATOM 843 O O . LEU A 1 105 ? -4.688 26.172 6.762 1 93.31 105 LEU A O 1
ATOM 847 N N . PRO A 1 106 ? -4.328 24.797 8.508 1 91.31 106 PRO A N 1
ATOM 848 C CA . PRO A 1 106 ? -4.527 25.906 9.438 1 91.31 106 PRO A CA 1
ATOM 849 C C . PRO A 1 106 ? -3.498 27.016 9.25 1 91.31 106 PRO A C 1
ATOM 851 O O . PRO A 1 106 ? -2.402 26.781 8.742 1 91.31 106 PRO A O 1
ATOM 854 N N . ASP A 1 107 ? -3.836 28.188 9.836 1 88.94 107 ASP A N 1
ATOM 855 C CA . ASP A 1 107 ? -3.021 29.391 9.648 1 88.94 107 ASP A CA 1
ATOM 856 C C . ASP A 1 107 ? -1.674 29.25 10.352 1 88.94 107 ASP A C 1
ATOM 858 O O . ASP A 1 107 ? -0.681 29.844 9.93 1 88.94 107 ASP A O 1
ATOM 862 N N . TYR A 1 108 ? -1.562 28.547 11.305 1 90.31 108 TYR A N 1
ATOM 863 C CA . TYR A 1 108 ? -0.355 28.484 12.117 1 90.31 108 TYR A CA 1
ATOM 864 C C . TYR A 1 108 ? 0.595 27.406 11.602 1 90.31 108 TYR A C 1
ATOM 866 O O . TYR A 1 108 ? 1.58 27.078 12.266 1 90.31 108 TYR A O 1
ATOM 874 N N . CYS A 1 109 ? 0.297 26.875 10.477 1 93.56 109 CYS A N 1
ATOM 875 C CA . CYS A 1 109 ? 1.203 25.891 9.875 1 93.56 109 CYS A CA 1
ATOM 876 C C . CYS A 1 109 ? 2.291 26.594 9.062 1 93.56 109 CYS A C 1
ATOM 878 O O . CYS A 1 109 ? 2.029 27.594 8.398 1 93.56 109 CYS A O 1
ATOM 880 N N . ASN A 1 110 ? 3.443 26.047 9.156 1 91.94 110 ASN A N 1
ATOM 881 C CA . ASN A 1 110 ? 4.566 26.547 8.367 1 91.94 110 ASN A CA 1
ATOM 882 C C . ASN A 1 110 ? 4.633 25.844 7.004 1 91.94 110 ASN A C 1
ATOM 884 O O . ASN A 1 110 ? 5.289 24.812 6.863 1 91.94 110 ASN A O 1
ATOM 888 N N . VAL A 1 111 ? 4.141 26.422 5.949 1 90.94 111 VAL A N 1
ATOM 889 C CA . VAL A 1 111 ? 3.977 25.812 4.641 1 90.94 111 VAL A CA 1
ATOM 890 C C . VAL A 1 111 ? 5.316 25.781 3.912 1 90.94 111 VAL A C 1
ATOM 892 O O . VAL A 1 111 ? 5.496 25.016 2.959 1 90.94 111 VAL A O 1
ATOM 895 N N . SER A 1 112 ? 6.223 26.578 4.324 1 89.25 112 SER A N 1
ATOM 896 C CA . SER A 1 112 ? 7.527 26.641 3.67 1 89.25 112 SER A CA 1
ATOM 897 C C . SER A 1 112 ? 8.43 25.5 4.098 1 89.25 112 SER A C 1
ATOM 899 O O . SER A 1 112 ? 9.445 25.219 3.461 1 89.25 112 SER A O 1
ATOM 901 N N . ALA A 1 113 ? 8 24.75 5.07 1 88.62 113 ALA A N 1
ATOM 902 C CA . ALA A 1 113 ? 8.867 23.719 5.625 1 88.62 113 ALA A CA 1
ATOM 903 C C . ALA A 1 113 ? 8.227 22.328 5.48 1 88.62 113 ALA A C 1
ATOM 905 O O . ALA A 1 113 ? 8.492 21.438 6.285 1 88.62 113 ALA A O 1
ATOM 906 N N . ILE A 1 114 ? 7.453 22.188 4.559 1 94.62 114 ILE A N 1
ATOM 907 C CA . ILE A 1 114 ? 6.797 20.906 4.371 1 94.62 114 ILE A CA 1
ATOM 908 C C . ILE A 1 114 ? 7.801 19.891 3.836 1 94.62 114 ILE A C 1
ATOM 910 O O . ILE A 1 114 ? 8.562 20.188 2.912 1 94.62 114 ILE A O 1
ATOM 914 N N . THR A 1 115 ? 7.832 18.703 4.434 1 95.62 115 THR A N 1
ATOM 915 C CA . THR A 1 115 ? 8.703 17.625 3.986 1 95.62 115 THR A CA 1
ATOM 916 C C . THR A 1 115 ? 7.891 16.375 3.658 1 95.62 115 THR A C 1
ATOM 918 O O . THR A 1 115 ? 6.82 16.156 4.23 1 95.62 115 THR A O 1
ATOM 921 N N . ALA A 1 116 ? 8.383 15.664 2.693 1 95.19 116 ALA A N 1
ATOM 922 C CA . ALA A 1 116 ? 7.719 14.43 2.283 1 95.19 116 ALA A CA 1
ATOM 923 C C . ALA A 1 116 ? 8.727 13.312 2.045 1 95.19 116 ALA A C 1
ATOM 925 O O . ALA A 1 116 ? 9.82 13.555 1.527 1 95.19 116 ALA A O 1
ATOM 926 N N . LYS A 1 117 ? 8.367 12.133 2.441 1 94.94 117 LYS A N 1
ATOM 927 C CA . LYS A 1 117 ? 9.172 10.938 2.203 1 94.94 117 LYS A CA 1
ATOM 928 C C . LYS A 1 117 ? 8.297 9.75 1.819 1 94.94 117 LYS A C 1
ATOM 930 O O . LYS A 1 117 ? 7.18 9.609 2.32 1 94.94 117 LYS A O 1
ATOM 935 N N . CYS A 1 118 ? 8.766 8.984 0.944 1 92.69 118 CYS A N 1
ATOM 936 C CA . CYS A 1 118 ? 8.102 7.742 0.56 1 92.69 118 CYS A CA 1
ATOM 937 C C . CYS A 1 118 ? 8.977 6.531 0.864 1 92.69 118 CYS A C 1
ATOM 939 O O . CYS A 1 118 ? 10.023 6.348 0.245 1 92.69 118 CYS A O 1
ATOM 941 N N . GLU A 1 119 ? 8.484 5.738 1.838 1 91.75 119 GLU A N 1
ATOM 942 C CA . GLU A 1 119 ? 9.227 4.555 2.262 1 91.75 119 GLU A CA 1
ATOM 943 C C . GLU A 1 119 ? 8.312 3.344 2.395 1 91.75 119 GLU A C 1
ATOM 945 O O . GLU A 1 119 ? 7.23 3.439 2.98 1 91.75 119 GLU A O 1
ATOM 950 N N . ASN A 1 120 ? 8.719 2.285 1.776 1 90.56 120 ASN A N 1
ATOM 951 C CA . ASN A 1 120 ? 7.973 1.032 1.866 1 90.56 120 ASN A CA 1
ATOM 952 C C . ASN A 1 120 ? 6.52 1.209 1.438 1 90.56 120 ASN A C 1
ATOM 954 O O . ASN A 1 120 ? 5.609 0.686 2.082 1 90.56 120 ASN A O 1
ATOM 958 N N . GLY A 1 121 ? 6.391 2.014 0.484 1 91.06 121 GLY A N 1
ATOM 959 C CA . GLY A 1 121 ? 5.082 2.197 -0.122 1 91.06 121 GLY A CA 1
ATOM 960 C C . GLY A 1 121 ? 4.168 3.09 0.693 1 91.06 121 GLY A C 1
ATOM 961 O O . GLY A 1 121 ? 2.947 3.072 0.509 1 91.06 121 GLY A O 1
ATOM 962 N N . VAL A 1 122 ? 4.777 3.824 1.654 1 93 122 VAL A N 1
ATOM 963 C CA . VAL A 1 122 ? 4.008 4.777 2.447 1 93 122 VAL A CA 1
ATOM 964 C C . VAL A 1 122 ? 4.555 6.188 2.24 1 93 122 VAL A C 1
ATOM 966 O O . VAL A 1 122 ? 5.746 6.434 2.449 1 93 122 VAL A O 1
ATOM 969 N N . LEU A 1 123 ? 3.676 7.059 1.885 1 93.38 123 LEU A N 1
ATOM 970 C CA . LEU A 1 123 ? 4.023 8.477 1.799 1 93.38 123 LEU A CA 1
ATOM 971 C C . LEU A 1 123 ? 3.768 9.18 3.127 1 93.38 123 LEU A C 1
ATOM 973 O O . LEU A 1 123 ? 2.674 9.078 3.686 1 93.38 123 LEU A O 1
ATOM 977 N N . THR A 1 124 ? 4.773 9.82 3.576 1 95.5 124 THR A N 1
ATOM 978 C CA . THR A 1 124 ? 4.664 10.617 4.793 1 95.5 124 THR A CA 1
ATOM 979 C C . THR A 1 124 ? 4.93 12.094 4.496 1 95.5 124 THR A C 1
ATOM 981 O O . THR A 1 124 ? 6.004 12.453 4.012 1 95.5 124 THR A O 1
ATOM 984 N N . VAL A 1 125 ? 3.941 12.898 4.754 1 96.25 125 VAL A N 1
ATOM 985 C CA . VAL A 1 125 ? 4.086 14.344 4.59 1 96.25 125 VAL A CA 1
ATOM 986 C C . VAL A 1 125 ? 4.02 15.031 5.953 1 96.25 125 VAL A C 1
ATOM 988 O O . VAL A 1 125 ? 3.082 14.805 6.723 1 96.25 125 VAL A O 1
ATOM 991 N N . VAL A 1 126 ? 4.977 15.867 6.191 1 96.81 126 VAL A N 1
ATOM 992 C CA . VAL A 1 126 ? 5.074 16.531 7.488 1 96.81 126 VAL A CA 1
ATOM 993 C C . VAL A 1 126 ? 4.91 18.047 7.312 1 96.81 126 VAL A C 1
ATOM 995 O O . VAL A 1 126 ? 5.613 18.656 6.508 1 96.81 126 VAL A O 1
ATOM 998 N N . VAL A 1 127 ? 3.965 18.562 8.109 1 96.38 127 VAL A N 1
ATOM 999 C CA . VAL A 1 127 ? 3.721 20 8.125 1 96.38 127 VAL A CA 1
ATOM 1000 C C . VAL A 1 127 ? 3.947 20.547 9.531 1 96.38 127 VAL A C 1
ATOM 1002 O O . VAL A 1 127 ? 3.145 20.297 10.438 1 96.38 127 VAL A O 1
ATOM 1005 N N . GLU A 1 128 ? 4.918 21.359 9.656 1 95.81 128 GLU A N 1
ATOM 1006 C CA . GLU A 1 128 ? 5.238 21.906 10.969 1 95.81 128 GLU A CA 1
ATOM 1007 C C . GLU A 1 128 ? 4.273 23.031 11.352 1 95.81 128 GLU A C 1
ATOM 1009 O O . GLU A 1 128 ? 3.762 23.734 10.477 1 95.81 128 GLU A O 1
ATOM 1014 N N . LYS A 1 129 ? 4.117 23.141 12.68 1 93.5 129 LYS A N 1
ATOM 1015 C CA . LYS A 1 129 ? 3.342 24.25 13.227 1 93.5 129 LYS A CA 1
ATOM 1016 C C . LYS A 1 129 ? 4.246 25.438 13.555 1 93.5 129 LYS A C 1
ATOM 1018 O O . LYS A 1 129 ? 5.402 25.25 13.938 1 93.5 129 LYS A O 1
ATOM 1023 N N . MET A 1 130 ? 3.688 26.594 13.367 1 89.94 130 MET A N 1
ATOM 1024 C CA . MET A 1 130 ? 4.43 27.781 13.797 1 89.94 130 MET A CA 1
ATOM 1025 C C . MET A 1 130 ? 4.355 27.953 15.305 1 89.94 130 MET A C 1
ATOM 1027 O O . MET A 1 130 ? 3.314 27.688 15.914 1 89.94 130 MET A O 1
ATOM 1031 N N . PRO A 1 131 ? 5.48 28.281 15.938 1 79.81 131 PRO A N 1
ATOM 1032 C CA . PRO A 1 131 ? 5.441 28.547 17.375 1 79.81 131 PRO A CA 1
ATOM 1033 C C . PRO A 1 131 ? 4.484 29.688 17.75 1 79.81 131 PRO A C 1
ATOM 1035 O O . PRO A 1 131 ? 4.254 30.578 16.938 1 79.81 131 PRO A O 1
ATOM 1038 N N . PRO A 1 132 ? 3.734 29.438 18.781 1 72.31 132 PRO A N 1
ATOM 1039 C CA . PRO A 1 132 ? 2.879 30.547 19.219 1 72.31 132 PRO A CA 1
ATOM 1040 C C . PRO A 1 132 ? 3.645 31.859 19.375 1 72.31 132 PRO A C 1
ATOM 1042 O O . PRO A 1 132 ? 4.832 31.844 19.703 1 72.31 132 PRO A O 1
ATOM 1045 N N . PRO A 1 133 ? 3.105 32.844 18.656 1 63.47 133 PRO A N 1
ATOM 1046 C CA . PRO A 1 133 ? 3.783 34.125 18.828 1 63.47 133 PRO A CA 1
ATOM 1047 C C . PRO A 1 133 ? 4.125 34.406 20.297 1 63.47 133 PRO A C 1
ATOM 1049 O O . PRO A 1 133 ? 3.406 33.969 21.188 1 63.47 133 PRO A O 1
ATOM 1052 N N . SER A 1 134 ? 5.387 34.344 20.578 1 56.62 134 SER A N 1
ATOM 1053 C CA . SER A 1 134 ? 5.832 34.781 21.906 1 56.62 134 SER A CA 1
ATOM 1054 C C . SER A 1 134 ? 4.902 35.844 22.484 1 56.62 134 SER A C 1
ATOM 1056 O O . SER A 1 134 ? 4.492 36.75 21.781 1 56.62 134 SER A O 1
ATOM 1058 N N . LYS A 1 135 ? 4.004 35.469 23.359 1 55.06 135 LYS A N 1
ATOM 1059 C CA . LYS A 1 135 ? 3.25 36.469 24.109 1 55.06 135 LYS A CA 1
ATOM 1060 C C . LYS A 1 135 ? 4.004 37.781 24.172 1 55.06 135 LYS A C 1
ATOM 1062 O O . LYS A 1 135 ? 5.219 37.812 24.391 1 55.06 135 LYS A O 1
ATOM 1067 N N . ALA A 1 136 ? 3.479 38.781 23.625 1 52.72 136 ALA A N 1
ATOM 1068 C CA . ALA A 1 136 ? 3.92 40.156 23.812 1 52.72 136 ALA A CA 1
ATOM 1069 C C . ALA A 1 136 ? 4.344 40.406 25.25 1 52.72 136 ALA A C 1
ATOM 1071 O O . ALA A 1 136 ? 3.66 39.969 26.188 1 52.72 136 ALA A O 1
ATOM 1072 N N . LYS A 1 137 ? 5.625 40.281 25.484 1 50.91 137 LYS A N 1
ATOM 1073 C CA . LYS A 1 137 ? 6.137 40.75 26.75 1 50.91 137 LYS A CA 1
ATOM 1074 C C . LYS A 1 137 ? 5.328 41.969 27.25 1 50.91 137 LYS A C 1
ATOM 1076 O O . LYS A 1 137 ? 5.219 42.969 26.547 1 50.91 137 LYS A O 1
ATOM 1081 N N . THR A 1 138 ? 4.191 41.656 27.828 1 50.47 138 THR A N 1
ATOM 1082 C CA . THR A 1 138 ? 3.555 42.781 28.5 1 50.47 138 THR A CA 1
ATOM 1083 C C . THR A 1 138 ? 4.602 43.719 29.109 1 50.47 138 THR A C 1
ATOM 1085 O O . THR A 1 138 ? 5.352 43.312 30 1 50.47 138 THR A O 1
ATOM 1088 N N . VAL A 1 139 ? 5.156 44.531 28.297 1 50.56 139 VAL A N 1
ATOM 1089 C CA . VAL A 1 139 ? 5.996 45.594 28.844 1 50.56 139 VAL A CA 1
ATOM 1090 C C . VAL A 1 139 ? 5.246 46.312 29.969 1 50.56 139 VAL A C 1
ATOM 1092 O O . VAL A 1 139 ? 4.203 46.938 29.734 1 50.56 139 VAL A O 1
ATOM 1095 N N . LYS A 1 140 ? 5.203 45.688 31.141 1 51.5 140 LYS A N 1
ATOM 1096 C CA . LYS A 1 140 ? 4.711 46.469 32.281 1 51.5 140 LYS A CA 1
ATOM 1097 C C . LYS A 1 140 ? 5.32 47.875 32.312 1 51.5 140 LYS A C 1
ATOM 1099 O O . LYS A 1 140 ? 6.527 48.031 32.5 1 51.5 140 LYS A O 1
ATOM 1104 N N . VAL A 1 141 ? 4.852 48.719 31.469 1 52.56 141 VAL A N 1
ATOM 1105 C CA . VAL A 1 141 ? 5.25 50.125 31.641 1 52.56 141 VAL A CA 1
ATOM 1106 C C . VAL A 1 141 ? 4.938 50.594 33.062 1 52.56 141 VAL A C 1
ATOM 1108 O O . VAL A 1 141 ? 3.773 50.594 33.469 1 52.56 141 VAL A O 1
ATOM 1111 N N . ALA A 1 142 ? 5.762 50.188 34 1 50.81 142 ALA A N 1
ATOM 1112 C CA . ALA A 1 142 ? 5.641 50.844 35.281 1 50.81 142 ALA A CA 1
ATOM 1113 C C . ALA A 1 142 ? 5.488 52.344 35.156 1 50.81 142 ALA A C 1
ATOM 1115 O O . ALA A 1 142 ? 6.371 53 34.625 1 50.81 142 ALA A O 1
ATOM 1116 N N . VAL A 1 143 ? 4.297 52.844 34.844 1 48.75 143 VAL A N 1
ATOM 1117 C CA . VAL A 1 143 ? 4.066 54.281 35 1 48.75 143 VAL A CA 1
ATOM 1118 C C . VAL A 1 143 ? 4.465 54.719 36.406 1 48.75 143 VAL A C 1
ATOM 1120 O O . VAL A 1 143 ? 3.928 54.219 37.406 1 48.75 143 VAL A O 1
ATOM 1123 N N . SER A 1 144 ? 5.699 55.188 36.594 1 42.53 144 SER A N 1
ATOM 1124 C CA . SER A 1 144 ? 6.012 55.938 37.812 1 42.53 144 SER A CA 1
ATOM 1125 C C . SER A 1 144 ? 4.996 57.062 38.031 1 42.53 144 SER A C 1
ATOM 1127 O O . SER A 1 144 ? 4.488 57.656 37.062 1 42.53 144 SER A O 1
ATOM 1129 N N . MET B 1 1 ? -14.945 -8.984 -17.938 1 45.59 1 MET B N 1
ATOM 1130 C CA . MET B 1 1 ? -13.586 -9.492 -17.844 1 45.59 1 MET B CA 1
ATOM 1131 C C . MET B 1 1 ? -13.289 -9.977 -16.422 1 45.59 1 MET B C 1
ATOM 1133 O O . MET B 1 1 ? -12.531 -10.938 -16.234 1 45.59 1 MET B O 1
ATOM 1137 N N . SER B 1 2 ? -14.031 -9.312 -15.383 1 59.38 2 SER B N 1
ATOM 1138 C CA . SER B 1 2 ? -13.828 -9.641 -13.969 1 59.38 2 SER B CA 1
ATOM 1139 C C . SER B 1 2 ? -14.352 -11.031 -13.648 1 59.38 2 SER B C 1
ATOM 1141 O O . SER B 1 2 ? -13.664 -11.812 -12.977 1 59.38 2 SER B O 1
ATOM 1143 N N . SER B 1 3 ? -15.32 -11.312 -14.422 1 60.81 3 SER B N 1
ATOM 1144 C CA . SER B 1 3 ? -15.992 -12.562 -14.086 1 60.81 3 SER B CA 1
ATOM 1145 C C . SER B 1 3 ? -15.203 -13.773 -14.578 1 60.81 3 SER B C 1
ATOM 1147 O O . SER B 1 3 ? -15.062 -14.766 -13.867 1 60.81 3 SER B O 1
ATOM 1149 N N . VAL B 1 4 ? -14.742 -13.625 -15.797 1 60.47 4 VAL B N 1
ATOM 1150 C CA . VAL B 1 4 ? -13.984 -14.742 -16.359 1 60.47 4 VAL B CA 1
ATOM 1151 C C . VAL B 1 4 ? -12.672 -14.922 -15.602 1 60.47 4 VAL B C 1
ATOM 1153 O O . VAL B 1 4 ? -12.273 -16.047 -15.297 1 60.47 4 VAL B O 1
ATOM 1156 N N . VAL B 1 5 ? -12.117 -13.906 -15.211 1 65.62 5 VAL B N 1
ATOM 1157 C CA . VAL B 1 5 ? -10.859 -13.93 -14.469 1 65.62 5 VAL B CA 1
ATOM 1158 C C . VAL B 1 5 ? -11.078 -14.562 -13.094 1 65.62 5 VAL B C 1
ATOM 1160 O O . VAL B 1 5 ? -10.242 -15.328 -12.617 1 65.62 5 VAL B O 1
ATOM 1163 N N . ASP B 1 6 ? -12.258 -14.266 -12.547 1 67.69 6 ASP B N 1
ATOM 1164 C CA . ASP B 1 6 ? -12.578 -14.82 -11.234 1 67.69 6 ASP B CA 1
ATOM 1165 C C . ASP B 1 6 ? -12.711 -16.344 -11.305 1 67.69 6 ASP B C 1
ATOM 1167 O O . ASP B 1 6 ? -12.211 -17.062 -10.43 1 67.69 6 ASP B O 1
ATOM 1171 N N . VAL B 1 7 ? -13.375 -16.766 -12.352 1 67.19 7 VAL B N 1
ATOM 1172 C CA . VAL B 1 7 ? -13.609 -18.188 -12.5 1 67.19 7 VAL B CA 1
ATOM 1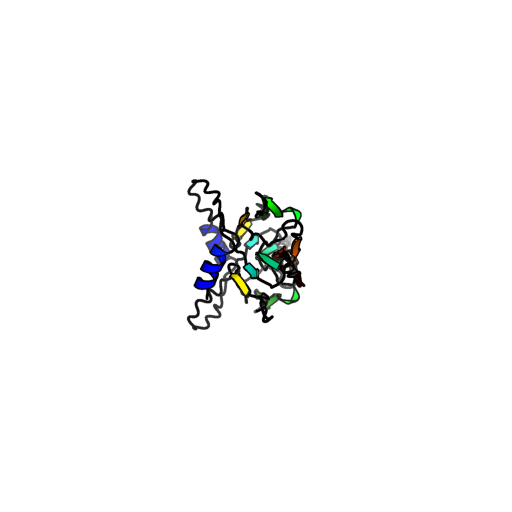173 C C . VAL B 1 7 ? -12.289 -18.906 -12.781 1 67.19 7 VAL B C 1
ATOM 1175 O O . VAL B 1 7 ? -11.984 -19.938 -12.164 1 67.19 7 VAL B O 1
ATOM 1178 N N . VAL B 1 8 ? -11.523 -18.406 -13.617 1 69.75 8 VAL B N 1
ATOM 1179 C CA . VAL B 1 8 ? -10.242 -19.016 -13.977 1 69.75 8 VAL B CA 1
ATOM 1180 C C . VAL B 1 8 ? -9.312 -19.016 -12.758 1 69.75 8 VAL B C 1
ATOM 1182 O O . VAL B 1 8 ? -8.617 -20 -12.5 1 69.75 8 VAL B O 1
ATOM 1185 N N . SER B 1 9 ? -9.383 -17.984 -12.055 1 72.19 9 SER B N 1
ATOM 1186 C CA . SER B 1 9 ? -8.578 -17.844 -10.844 1 72.19 9 SER B CA 1
ATOM 1187 C C . SER B 1 9 ? -8.914 -18.938 -9.836 1 72.19 9 SER B C 1
ATOM 1189 O O . SER B 1 9 ? -8.016 -19.578 -9.273 1 72.19 9 SER B O 1
ATOM 1191 N N . GLN B 1 10 ? -10.164 -19.078 -9.57 1 72.44 10 GLN B N 1
ATOM 1192 C CA . GLN B 1 10 ? -10.609 -20.062 -8.594 1 72.44 10 GLN B CA 1
ATOM 1193 C C . GLN B 1 10 ? -10.25 -21.484 -9.039 1 72.44 10 GLN B C 1
ATOM 1195 O O . GLN B 1 10 ? -9.938 -22.328 -8.211 1 72.44 10 GLN B O 1
ATOM 1200 N N . LEU B 1 11 ? -10.258 -21.609 -10.258 1 69.75 11 LEU B N 1
ATOM 1201 C CA . LEU B 1 11 ? -9.953 -22.922 -10.812 1 69.75 11 LEU B CA 1
ATOM 1202 C C . LEU B 1 11 ? -8.461 -23.219 -10.734 1 69.75 11 LEU B C 1
ATOM 1204 O O . LEU B 1 11 ? -8.055 -24.328 -10.414 1 69.75 11 LEU B O 1
ATOM 1208 N N . LEU B 1 12 ? -7.703 -22.25 -11 1 73.25 12 LEU B N 1
ATOM 1209 C CA . LEU B 1 12 ? -6.258 -22.453 -11.078 1 73.25 12 LEU B CA 1
ATOM 1210 C C . LEU B 1 12 ? -5.633 -22.375 -9.688 1 73.25 12 LEU B C 1
ATOM 1212 O O . LEU B 1 12 ? -4.637 -23.062 -9.422 1 73.25 12 LEU B O 1
ATOM 1216 N N . PHE B 1 13 ? -6.285 -21.5 -8.898 1 75.88 13 PHE B N 1
ATOM 1217 C CA . PHE B 1 13 ? -5.754 -21.328 -7.551 1 75.88 13 PHE B CA 1
ATOM 1218 C C . PHE B 1 13 ? -6.883 -21.281 -6.531 1 75.88 13 PHE B C 1
ATOM 1220 O O . PHE B 1 13 ? -7.211 -20.203 -6.016 1 75.88 13 PHE B O 1
ATOM 1227 N N . PRO B 1 14 ? -7.484 -22.453 -6.297 1 70.62 14 PRO B N 1
ATOM 1228 C CA . PRO B 1 14 ? -8.531 -22.406 -5.27 1 70.62 14 PRO B CA 1
ATOM 1229 C C . PRO B 1 14 ? -8.016 -21.844 -3.938 1 70.62 14 PRO B C 1
ATOM 1231 O O . PRO B 1 14 ? -6.887 -22.141 -3.537 1 70.62 14 PRO B O 1
ATOM 1234 N N . GLU B 1 15 ? -8.648 -20.797 -3.58 1 65.75 15 GLU B N 1
ATOM 1235 C CA . GLU B 1 15 ? -8.273 -20.203 -2.303 1 65.75 15 GLU B CA 1
ATOM 1236 C C . GLU B 1 15 ? -8.953 -20.922 -1.139 1 65.75 15 GLU B C 1
ATOM 1238 O O . GLU B 1 15 ? -10.148 -21.219 -1.205 1 65.75 15 GLU B O 1
ATOM 1243 N N . SER B 1 16 ? -8.227 -21.625 -0.304 1 57.12 16 SER B N 1
ATOM 1244 C CA . SER B 1 16 ? -8.82 -21.984 0.982 1 57.12 16 SER B CA 1
ATOM 1245 C C . SER B 1 16 ? -8.828 -20.797 1.935 1 57.12 16 SER B C 1
ATOM 1247 O O . SER B 1 16 ? -7.793 -20.453 2.514 1 57.12 16 SER B O 1
ATOM 1249 N N . ILE B 1 17 ? -9.641 -19.984 1.658 1 49.75 17 ILE B N 1
ATOM 1250 C CA . ILE B 1 17 ? -9.75 -18.875 2.611 1 49.75 17 ILE B CA 1
ATOM 1251 C C . ILE B 1 17 ? -10.039 -19.438 4.004 1 49.75 17 ILE B C 1
ATOM 1253 O O . ILE B 1 17 ? -11.125 -19.953 4.266 1 49.75 17 ILE B O 1
ATOM 1257 N N . GLU B 1 18 ? -9.242 -20.266 4.535 1 46.66 18 GLU B N 1
ATOM 1258 C CA . GLU B 1 18 ? -9.555 -20.422 5.953 1 46.66 18 GLU B CA 1
ATOM 1259 C C . GLU B 1 18 ? -9.922 -19.094 6.602 1 46.66 18 GLU B C 1
ATOM 1261 O O . GLU B 1 18 ? -9.078 -18.203 6.707 1 46.66 18 GLU B O 1
ATOM 1266 N N . ARG B 1 19 ? -11.062 -18.797 6.18 1 42.28 19 ARG B N 1
ATOM 1267 C CA . ARG B 1 19 ? -11.648 -17.75 7.004 1 42.28 19 ARG B CA 1
ATOM 1268 C C . ARG B 1 19 ? -11.242 -17.906 8.469 1 42.28 19 ARG B C 1
ATOM 1270 O O . ARG B 1 19 ? -11.734 -18.812 9.156 1 42.28 19 ARG B O 1
ATOM 1277 N N . LEU B 1 20 ? -10.062 -17.891 8.844 1 39.22 20 LEU B N 1
ATOM 1278 C CA . LEU B 1 20 ? -10.062 -17.797 10.297 1 39.22 20 LEU B CA 1
ATOM 1279 C C . LEU B 1 20 ? -11.273 -17.016 10.789 1 39.22 20 LEU B C 1
ATOM 1281 O O . LEU B 1 20 ? -11.305 -15.789 10.711 1 39.22 20 LEU B O 1
ATOM 1285 N N . VAL B 1 21 ? -12.43 -17.531 10.344 1 37.47 21 VAL B N 1
ATOM 1286 C CA . VAL B 1 21 ? -13.758 -17.25 10.891 1 37.47 21 VAL B CA 1
ATOM 1287 C C . VAL B 1 21 ? -13.688 -17.188 12.414 1 37.47 21 VAL B C 1
ATOM 1289 O O . VAL B 1 21 ? -13.734 -18.234 13.078 1 37.47 21 VAL B O 1
ATOM 1292 N N . SER B 1 22 ? -12.703 -16.719 13.086 1 38 22 SER B N 1
ATOM 1293 C CA . SER B 1 22 ? -13.305 -16.594 14.406 1 38 22 SER B CA 1
ATOM 1294 C C . SER B 1 22 ? -14.703 -16 14.328 1 38 22 SER B C 1
ATOM 1296 O O . SER B 1 22 ? -14.914 -15.008 13.625 1 38 22 SER B O 1
ATOM 1298 N N . PRO B 1 23 ? -15.797 -16.734 14.625 1 35.78 23 PRO B N 1
ATOM 1299 C CA . PRO B 1 23 ? -17.172 -16.25 14.734 1 35.78 23 PRO B CA 1
ATOM 1300 C C . PRO B 1 23 ? -17.25 -14.781 15.156 1 35.78 23 PRO B C 1
ATOM 1302 O O . PRO B 1 23 ? -18.344 -14.25 15.359 1 35.78 23 PRO B O 1
ATOM 1305 N N . SER B 1 24 ? -16.375 -14.375 16.125 1 35.94 24 SER B N 1
ATOM 1306 C CA . SER B 1 24 ? -16.844 -13.117 16.688 1 35.94 24 SER B CA 1
ATOM 1307 C C . SER B 1 24 ? -17.109 -12.078 15.602 1 35.94 24 SER B C 1
ATOM 1309 O O . SER B 1 24 ? -16.391 -12.039 14.594 1 35.94 24 SER B O 1
ATOM 1311 N N . ARG B 1 25 ? -18.328 -11.578 15.484 1 34.75 25 ARG B N 1
ATOM 1312 C CA . ARG B 1 25 ? -19.062 -10.477 14.875 1 34.75 25 ARG B CA 1
ATOM 1313 C C . ARG B 1 25 ? -18.141 -9.305 14.562 1 34.75 25 ARG B C 1
ATOM 1315 O O . ARG B 1 25 ? -18.594 -8.242 14.141 1 34.75 25 ARG B O 1
ATOM 1322 N N . SER B 1 26 ? -17.094 -9.117 15.359 1 37.09 26 SER B N 1
ATOM 1323 C CA . SER B 1 26 ? -16.547 -7.789 15.109 1 37.09 26 SER B CA 1
ATOM 1324 C C . SER B 1 26 ? -16.188 -7.602 13.641 1 37.09 26 SER B C 1
ATOM 1326 O O . SER B 1 26 ? -15.57 -8.484 13.031 1 37.09 26 SER B O 1
ATOM 1328 N N . ASN B 1 27 ? -17.062 -7.035 12.906 1 36.28 27 ASN B N 1
ATOM 1329 C CA . ASN B 1 27 ? -16.953 -6.441 11.578 1 36.28 27 ASN B CA 1
ATOM 1330 C C . ASN B 1 27 ? -15.508 -6.16 11.203 1 36.28 27 ASN B C 1
ATOM 1332 O O . ASN B 1 27 ? -15.102 -5 11.094 1 36.28 27 ASN B O 1
ATOM 1336 N N . GLU B 1 28 ? -14.625 -6.566 12.062 1 39.19 28 GLU B N 1
ATOM 1337 C CA . GLU B 1 28 ? -13.289 -6.309 11.539 1 39.19 28 GLU B CA 1
ATOM 1338 C C . GLU B 1 28 ? -13.125 -6.891 10.133 1 39.19 28 GLU B C 1
ATOM 1340 O O . GLU B 1 28 ? -13.133 -8.109 9.961 1 39.19 28 GLU B O 1
ATOM 1345 N N . SER B 1 29 ? -13.914 -6.48 9.289 1 41.38 29 SER B N 1
ATOM 1346 C CA . SER B 1 29 ? -13.68 -6.781 7.879 1 41.38 29 SER B CA 1
ATOM 1347 C C . SER B 1 29 ? -12.242 -7.238 7.645 1 41.38 29 SER B C 1
ATOM 1349 O O . SER B 1 29 ? -11.312 -6.438 7.715 1 41.38 29 SER B O 1
ATOM 1351 N N . ARG B 1 30 ? -11.812 -8.25 8.336 1 45.81 30 ARG B N 1
ATOM 1352 C CA . ARG B 1 30 ? -10.539 -8.859 7.973 1 45.81 30 ARG B CA 1
ATOM 1353 C C . ARG B 1 30 ? -10.359 -8.906 6.461 1 45.81 30 ARG B C 1
ATOM 1355 O O . ARG B 1 30 ? -10.891 -9.805 5.797 1 45.81 30 ARG B O 1
ATOM 1362 N N . GLY B 1 31 ? -10.539 -7.801 5.871 1 52.09 31 GLY B N 1
ATOM 1363 C CA . GLY B 1 31 ? -10.469 -7.77 4.418 1 52.09 31 GLY B CA 1
ATOM 1364 C C . GLY B 1 31 ? -9.297 -8.547 3.859 1 52.09 31 GLY B C 1
ATOM 1365 O O . GLY B 1 31 ? -8.281 -8.727 4.535 1 52.09 31 GLY B O 1
ATOM 1366 N N . THR B 1 32 ? -9.523 -9.578 3.172 1 68.5 32 THR B N 1
ATOM 1367 C CA . THR B 1 32 ? -8.555 -10.336 2.391 1 68.5 32 THR B CA 1
ATOM 1368 C C . THR B 1 32 ? -7.688 -9.398 1.553 1 68.5 32 THR B C 1
ATOM 1370 O O . THR B 1 32 ? -8.164 -8.375 1.065 1 68.5 32 THR B O 1
ATOM 1373 N N . ILE B 1 33 ? -6.371 -9.531 1.763 1 80.56 33 ILE B N 1
ATOM 1374 C CA . ILE B 1 33 ? -5.473 -8.695 0.969 1 80.56 33 ILE B CA 1
ATOM 1375 C C . ILE B 1 33 ? -5.617 -9.047 -0.51 1 80.56 33 ILE B C 1
ATOM 1377 O O . ILE B 1 33 ? -5.523 -10.219 -0.89 1 80.56 33 ILE B O 1
ATOM 1381 N N . PRO B 1 34 ? -5.953 -8.109 -1.237 1 87.25 34 PRO B N 1
ATOM 1382 C CA . PRO B 1 34 ? -6.078 -8.367 -2.674 1 87.25 34 PRO B CA 1
ATOM 1383 C C . PRO B 1 34 ? -4.781 -8.883 -3.297 1 87.25 34 PRO B C 1
ATOM 1385 O O . PRO B 1 34 ? -3.693 -8.445 -2.914 1 87.25 34 PRO B O 1
ATOM 1388 N N . VAL B 1 35 ? -4.93 -9.789 -4.238 1 91.12 35 VAL B N 1
ATOM 1389 C CA . VAL B 1 35 ? -3.768 -10.367 -4.91 1 91.12 35 VAL B CA 1
ATOM 1390 C C . VAL B 1 35 ? -3.984 -10.352 -6.422 1 91.12 35 VAL B C 1
ATOM 1392 O O . VAL B 1 35 ? -5.086 -10.625 -6.898 1 91.12 35 VAL B O 1
ATOM 1395 N N . ASP B 1 36 ? -2.973 -9.922 -7.121 1 91.56 36 ASP B N 1
ATOM 1396 C CA . ASP B 1 36 ? -2.912 -10.172 -8.555 1 91.56 36 ASP B CA 1
ATOM 1397 C C . ASP B 1 36 ? -2.016 -11.367 -8.867 1 91.56 36 ASP B C 1
ATOM 1399 O O . ASP B 1 36 ? -0.952 -11.531 -8.266 1 91.56 36 ASP B O 1
ATOM 1403 N N . ILE B 1 37 ? -2.443 -12.195 -9.797 1 93.44 37 ILE B N 1
ATOM 1404 C CA . ILE B 1 37 ? -1.634 -13.328 -10.219 1 93.44 37 ILE B CA 1
ATOM 1405 C C . ILE B 1 37 ? -1.413 -13.281 -11.727 1 93.44 37 ILE B C 1
ATOM 1407 O O . ILE B 1 37 ? -2.373 -13.305 -12.508 1 93.44 37 ILE B O 1
ATOM 1411 N N . LEU B 1 38 ? -0.179 -13.219 -12.086 1 92.38 38 LEU B N 1
ATOM 1412 C CA . LEU B 1 38 ? 0.211 -13.234 -13.492 1 92.38 38 LEU B CA 1
ATOM 1413 C C . LEU B 1 38 ? 0.692 -14.617 -13.914 1 92.38 38 LEU B C 1
ATOM 1415 O O . LEU B 1 38 ? 1.572 -15.195 -13.266 1 92.38 38 LEU B O 1
ATOM 1419 N N . ASP B 1 39 ? 0.036 -15.133 -14.977 1 92.12 39 ASP B N 1
ATOM 1420 C CA . ASP B 1 39 ? 0.44 -16.406 -15.578 1 92.12 39 ASP B CA 1
ATOM 1421 C C . ASP B 1 39 ? 1.364 -16.172 -16.766 1 92.12 39 ASP B C 1
ATOM 1423 O O . ASP B 1 39 ? 0.952 -15.602 -17.781 1 92.12 39 ASP B O 1
ATOM 1427 N N . THR B 1 40 ? 2.562 -16.578 -16.609 1 91.31 40 THR B N 1
ATOM 1428 C CA . THR B 1 40 ? 3.52 -16.547 -17.703 1 91.31 40 THR B CA 1
ATOM 1429 C C . THR B 1 40 ? 3.906 -17.953 -18.125 1 91.31 40 THR B C 1
ATOM 1431 O O . THR B 1 40 ? 3.605 -18.922 -17.422 1 91.31 40 THR B O 1
ATOM 1434 N N . PRO B 1 41 ? 4.535 -18.062 -19.312 1 89.75 41 PRO B N 1
ATOM 1435 C CA . PRO B 1 41 ? 4.93 -19.406 -19.734 1 89.75 41 PRO B CA 1
ATOM 1436 C C . PRO B 1 41 ? 5.883 -20.094 -18.75 1 89.75 41 PRO B C 1
ATOM 1438 O O . PRO B 1 41 ? 5.855 -21.312 -18.609 1 89.75 41 PRO B O 1
ATOM 1441 N N . LYS B 1 42 ? 6.562 -19.312 -18.016 1 92.62 42 LYS B N 1
ATOM 1442 C CA . LYS B 1 42 ? 7.625 -19.891 -17.188 1 92.62 42 LYS B CA 1
ATOM 1443 C C . LYS B 1 42 ? 7.262 -19.875 -15.711 1 92.62 42 LYS B C 1
ATOM 1445 O O . LYS B 1 42 ? 7.84 -20.609 -14.914 1 92.62 42 LYS B O 1
ATOM 1450 N N . GLU B 1 43 ? 6.41 -19 -15.344 1 94.75 43 GLU B N 1
ATOM 1451 C CA . GLU B 1 43 ? 6.184 -18.844 -13.906 1 94.75 43 GLU B CA 1
ATOM 1452 C C . GLU B 1 43 ? 4.824 -18.203 -13.633 1 94.75 43 GLU B C 1
ATOM 1454 O O . GLU B 1 43 ? 4.191 -17.672 -14.547 1 94.75 43 GLU B O 1
ATOM 1459 N N . TYR B 1 44 ? 4.371 -18.391 -12.414 1 94.12 44 TYR B N 1
ATOM 1460 C CA . TYR B 1 44 ? 3.318 -17.562 -11.836 1 94.12 44 TYR B CA 1
ATOM 1461 C C . TYR B 1 44 ? 3.906 -16.453 -10.969 1 94.12 44 TYR B C 1
ATOM 1463 O O . TYR B 1 44 ? 4.852 -16.688 -10.211 1 94.12 44 TYR B O 1
ATOM 1471 N N . ILE B 1 45 ? 3.35 -15.281 -11.023 1 95.56 45 ILE B N 1
ATOM 1472 C CA . ILE B 1 45 ? 3.797 -14.164 -10.195 1 95.56 45 ILE B CA 1
ATOM 1473 C C . ILE B 1 45 ? 2.621 -13.617 -9.391 1 95.56 45 ILE B C 1
ATOM 1475 O O . ILE B 1 45 ? 1.591 -13.242 -9.961 1 95.56 45 ILE B O 1
ATOM 1479 N N . PHE B 1 46 ? 2.775 -13.625 -8.078 1 94.38 46 PHE B N 1
ATOM 1480 C CA . PHE B 1 46 ? 1.79 -13.086 -7.152 1 94.38 46 PHE B CA 1
ATOM 1481 C C . PHE B 1 46 ? 2.197 -11.688 -6.688 1 94.38 46 PHE B C 1
ATOM 1483 O O . PHE B 1 46 ? 3.309 -11.492 -6.191 1 94.38 46 PHE B O 1
ATOM 1490 N N . TYR B 1 47 ? 1.297 -10.727 -6.887 1 93.69 47 TYR B N 1
ATOM 1491 C CA . TYR B 1 47 ? 1.521 -9.367 -6.398 1 93.69 47 TYR B CA 1
ATOM 1492 C C . TYR B 1 47 ? 0.545 -9.023 -5.281 1 93.69 47 TYR B C 1
ATOM 1494 O O . TYR B 1 47 ? -0.665 -9.219 -5.422 1 93.69 47 TYR B O 1
ATOM 1502 N N . MET B 1 48 ? 1.031 -8.492 -4.164 1 91.69 48 MET B N 1
ATOM 1503 C CA . MET B 1 48 ? 0.213 -8.023 -3.049 1 91.69 48 MET B CA 1
ATOM 1504 C C . MET B 1 48 ? 0.711 -6.68 -2.529 1 91.69 48 MET B C 1
ATOM 1506 O O . MET B 1 48 ? 1.918 -6.477 -2.379 1 91.69 48 MET B O 1
ATOM 1510 N N . ASP B 1 49 ? -0.231 -5.867 -2.268 1 90.31 49 ASP B N 1
ATOM 1511 C CA . ASP B 1 49 ? 0.123 -4.586 -1.671 1 90.31 49 ASP B CA 1
ATOM 1512 C C . ASP B 1 49 ? 0.242 -4.699 -0.153 1 90.31 49 ASP B C 1
ATOM 1514 O O . ASP B 1 49 ? -0.722 -5.059 0.525 1 90.31 49 ASP B O 1
ATOM 1518 N N . VAL B 1 50 ? 1.415 -4.344 0.346 1 89.56 50 VAL B N 1
ATOM 1519 C CA . VAL B 1 50 ? 1.671 -4.438 1.779 1 89.56 50 VAL B CA 1
ATOM 1520 C C . VAL B 1 50 ? 2.389 -3.178 2.26 1 89.56 50 VAL B C 1
ATOM 1522 O O . VAL B 1 50 ? 3.457 -3.258 2.871 1 89.56 50 VAL B O 1
ATOM 1525 N N . PRO B 1 51 ? 1.802 -2.078 2.074 1 90.62 51 PRO B N 1
ATOM 1526 C CA . PRO B 1 51 ? 2.475 -0.833 2.449 1 90.62 51 PRO B CA 1
ATOM 1527 C C . PRO B 1 51 ? 2.838 -0.78 3.932 1 90.62 51 PRO B C 1
ATOM 1529 O O . PRO B 1 51 ? 2.002 -1.086 4.785 1 90.62 51 PRO B O 1
ATOM 1532 N N . GLY B 1 52 ? 3.994 -0.325 4.211 1 89.12 52 GLY B N 1
ATOM 1533 C CA . GLY B 1 52 ? 4.449 -0.122 5.578 1 89.12 52 GLY B CA 1
ATOM 1534 C C . GLY B 1 52 ? 5.059 -1.366 6.195 1 89.12 52 GLY B C 1
ATOM 1535 O O . GLY B 1 52 ? 5.613 -1.312 7.293 1 89.12 52 GLY B O 1
ATOM 1536 N N . LEU B 1 53 ? 4.98 -2.436 5.465 1 87.38 53 LEU B N 1
ATOM 1537 C CA . LEU B 1 53 ? 5.52 -3.68 6.004 1 87.38 53 LEU B CA 1
ATOM 1538 C C . LEU B 1 53 ? 6.922 -3.943 5.469 1 87.38 53 LEU B C 1
ATOM 1540 O O . LEU B 1 53 ? 7.238 -3.57 4.336 1 87.38 53 LEU B O 1
ATOM 1544 N N . SER B 1 54 ? 7.66 -4.531 6.332 1 84.06 54 SER B N 1
ATOM 1545 C CA . SER B 1 54 ? 8.984 -4.992 5.922 1 84.06 54 SER B CA 1
ATOM 1546 C C . SER B 1 54 ? 8.984 -6.488 5.633 1 84.06 54 SER B C 1
ATOM 1548 O O . SER B 1 54 ? 8.008 -7.184 5.914 1 84.06 54 SER B O 1
ATOM 1550 N N . LYS B 1 55 ? 10.102 -6.895 5.09 1 84.19 55 LYS B N 1
ATOM 1551 C CA . LYS B 1 55 ? 10.25 -8.312 4.793 1 84.19 55 LYS B CA 1
ATOM 1552 C C . LYS B 1 55 ? 10.086 -9.164 6.051 1 84.19 55 LYS B C 1
ATOM 1554 O O . LYS B 1 55 ? 9.57 -10.281 5.988 1 84.19 55 LYS B O 1
ATOM 1559 N N . SER B 1 56 ? 10.523 -8.586 7.176 1 87.19 56 SER B N 1
ATOM 1560 C CA . SER B 1 56 ? 10.469 -9.344 8.43 1 87.19 56 SER B CA 1
ATOM 1561 C C . SER B 1 56 ? 9.031 -9.516 8.906 1 87.19 56 SER B C 1
ATOM 1563 O O . SER B 1 56 ? 8.75 -10.383 9.734 1 87.19 56 SER B O 1
ATOM 1565 N N . ASP B 1 57 ? 8.102 -8.781 8.375 1 88.44 57 ASP B N 1
ATOM 1566 C CA . ASP B 1 57 ? 6.707 -8.828 8.789 1 88.44 57 ASP B CA 1
ATOM 1567 C C . ASP B 1 57 ? 5.926 -9.852 7.969 1 88.44 57 ASP B C 1
ATOM 1569 O O . ASP B 1 57 ? 4.746 -10.109 8.242 1 88.44 57 ASP B O 1
ATOM 1573 N N . ILE B 1 58 ? 6.578 -10.445 6.996 1 90.69 58 ILE B N 1
ATOM 1574 C CA . ILE B 1 58 ? 5.867 -11.305 6.055 1 90.69 58 ILE B CA 1
ATOM 1575 C C . ILE B 1 58 ? 6.52 -12.688 6.027 1 90.69 58 ILE B C 1
ATOM 1577 O O . ILE B 1 58 ? 7.746 -12.805 5.988 1 90.69 58 ILE B O 1
ATOM 1581 N N . GLN B 1 59 ? 5.691 -13.648 6.098 1 93.06 59 GLN B N 1
ATOM 1582 C CA . GLN B 1 59 ? 6.145 -15.031 5.988 1 93.06 59 GLN B CA 1
ATOM 1583 C C . GLN B 1 59 ? 5.52 -15.719 4.777 1 93.06 59 GLN B C 1
ATOM 1585 O O . GLN B 1 59 ? 4.2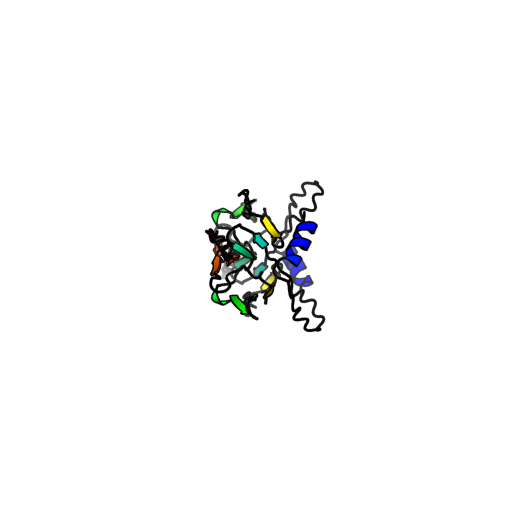97 -15.688 4.598 1 93.06 59 GLN B O 1
ATOM 1590 N N . VAL B 1 60 ? 6.383 -16.25 3.947 1 94.31 60 VAL B N 1
ATOM 1591 C CA . VAL B 1 60 ? 5.945 -17.031 2.797 1 94.31 60 VAL B CA 1
ATOM 1592 C C . VAL B 1 60 ? 6.391 -18.484 2.961 1 94.31 60 VAL B C 1
ATOM 1594 O O . VAL B 1 60 ? 7.578 -18.75 3.15 1 94.31 60 VAL B O 1
ATOM 1597 N N . SER B 1 61 ? 5.434 -19.344 2.928 1 94.62 61 SER B N 1
ATOM 1598 C CA . SER B 1 61 ? 5.758 -20.75 3.109 1 94.62 61 SER B CA 1
ATOM 1599 C C . SER B 1 61 ? 4.898 -21.641 2.211 1 94.62 61 SER B C 1
ATOM 1601 O O . SER B 1 61 ? 3.951 -21.156 1.583 1 94.62 61 SER B O 1
ATOM 1603 N N . VAL B 1 62 ? 5.309 -22.922 2.057 1 94.19 62 VAL B N 1
ATOM 1604 C CA . VAL B 1 62 ? 4.516 -23.938 1.369 1 94.19 62 VAL B CA 1
ATOM 1605 C C . VAL B 1 62 ? 4.074 -25 2.363 1 94.19 62 VAL B C 1
ATOM 1607 O O . VAL B 1 62 ? 4.898 -25.562 3.09 1 94.19 62 VAL B O 1
ATOM 1610 N N . GLU B 1 63 ? 2.809 -25.109 2.355 1 92.56 63 GLU B N 1
ATOM 1611 C CA . GLU B 1 63 ? 2.24 -26.141 3.215 1 92.56 63 GLU B CA 1
ATOM 1612 C C . GLU B 1 63 ? 1.613 -27.266 2.389 1 92.56 63 GLU B C 1
ATOM 1614 O O . GLU B 1 63 ? 1.151 -27.031 1.27 1 92.56 63 GLU B O 1
ATOM 1619 N N . ASP B 1 64 ? 1.567 -28.516 2.955 1 91.31 64 ASP B N 1
ATOM 1620 C CA . ASP B 1 64 ? 0.95 -29.672 2.322 1 91.31 64 ASP B CA 1
ATOM 1621 C C . ASP B 1 64 ? 1.491 -29.875 0.909 1 91.31 64 ASP B C 1
ATOM 1623 O O . ASP B 1 64 ? 0.723 -30.094 -0.03 1 91.31 64 ASP B O 1
ATOM 1627 N N . GLU B 1 65 ? 2.76 -29.609 0.657 1 88.75 65 GLU B N 1
ATOM 1628 C CA . GLU B 1 65 ? 3.57 -29.859 -0.53 1 88.75 65 GLU B CA 1
ATOM 1629 C C . GLU B 1 65 ? 3.197 -28.906 -1.665 1 88.75 65 GLU B C 1
ATOM 1631 O O . GLU B 1 65 ? 4.027 -28.594 -2.523 1 88.75 65 GLU B O 1
ATOM 1636 N N . LYS B 1 66 ? 1.955 -28.391 -1.609 1 91.25 66 LYS B N 1
ATOM 1637 C CA . LYS B 1 66 ? 1.58 -27.656 -2.814 1 91.25 66 LYS B CA 1
ATOM 1638 C C . LYS B 1 66 ? 0.746 -26.438 -2.473 1 91.25 66 LYS B C 1
ATOM 1640 O O . LYS B 1 66 ? 0.111 -25.844 -3.35 1 91.25 66 LYS B O 1
ATOM 1645 N N . THR B 1 67 ? 0.694 -26.125 -1.265 1 94.38 67 THR B N 1
ATOM 1646 C CA . THR B 1 67 ? -0.102 -24.969 -0.897 1 94.38 67 THR B CA 1
ATOM 1647 C C . THR B 1 67 ? 0.798 -23.797 -0.509 1 94.38 67 THR B C 1
ATOM 1649 O O . THR B 1 67 ? 1.508 -23.859 0.498 1 94.38 67 THR B O 1
ATOM 1652 N N . LEU B 1 68 ? 0.772 -22.766 -1.296 1 95.12 68 LEU B N 1
ATOM 1653 C CA . LEU B 1 68 ? 1.484 -21.547 -0.98 1 95.12 68 LEU B CA 1
ATOM 1654 C C . LEU B 1 68 ? 0.749 -20.75 0.095 1 95.12 68 LEU B C 1
ATOM 1656 O O . LEU B 1 68 ? -0.444 -20.469 -0.041 1 95.12 68 LEU B O 1
ATOM 1660 N N . VAL B 1 69 ? 1.396 -20.422 1.166 1 93.06 69 VAL B N 1
ATOM 1661 C CA . VAL B 1 69 ? 0.796 -19.688 2.271 1 93.06 69 VAL B CA 1
ATOM 1662 C C . VAL B 1 69 ? 1.561 -18.375 2.498 1 93.06 69 VAL B C 1
ATOM 1664 O O . VAL B 1 69 ? 2.781 -18.391 2.678 1 93.06 69 VAL B O 1
ATOM 1667 N N . ILE B 1 70 ? 0.874 -17.328 2.494 1 92 70 ILE B N 1
ATOM 1668 C CA . ILE B 1 70 ? 1.432 -16 2.781 1 92 70 ILE B CA 1
ATOM 1669 C C . ILE B 1 70 ? 0.78 -15.43 4.039 1 92 70 ILE B C 1
ATOM 1671 O O . ILE B 1 70 ? -0.447 -15.352 4.129 1 92 70 ILE B O 1
ATOM 1675 N N . ARG B 1 71 ? 1.659 -15.078 4.969 1 89.81 71 ARG B N 1
ATOM 1676 C CA . ARG B 1 71 ? 1.184 -14.531 6.238 1 89.81 71 ARG B CA 1
ATOM 1677 C C . ARG B 1 71 ? 1.885 -13.219 6.562 1 89.81 71 ARG B C 1
ATOM 1679 O O . ARG B 1 71 ? 3.09 -13.078 6.344 1 89.81 71 ARG B O 1
ATOM 1686 N N . SER B 1 72 ? 1.085 -12.305 6.977 1 85.69 72 SER B N 1
ATOM 1687 C CA . SER B 1 72 ? 1.668 -11.078 7.508 1 85.69 72 SER B CA 1
ATOM 1688 C C . SER B 1 72 ? 1.205 -10.828 8.938 1 85.69 72 SER B C 1
ATOM 1690 O O . SER B 1 72 ? 0.036 -11.039 9.266 1 85.69 72 SER B O 1
ATOM 1692 N N . ASN B 1 73 ? 2.088 -10.445 9.797 1 77.44 73 ASN B N 1
ATOM 1693 C CA . ASN B 1 73 ? 1.79 -10.078 11.172 1 77.44 73 ASN B CA 1
ATOM 1694 C C . ASN B 1 73 ? 2.105 -8.609 11.438 1 77.44 73 ASN B C 1
ATOM 1696 O O . ASN B 1 73 ? 2.389 -8.227 12.578 1 77.44 73 ASN B O 1
ATOM 1700 N N . GLY B 1 74 ? 2.146 -7.938 10.375 1 72.19 74 GLY B N 1
ATOM 1701 C CA . GLY B 1 74 ? 2.545 -6.547 10.539 1 72.19 74 GLY B CA 1
ATOM 1702 C C . GLY B 1 74 ? 1.513 -5.715 11.273 1 72.19 74 GLY B C 1
ATOM 1703 O O . GLY B 1 74 ? 0.326 -6.047 11.281 1 72.19 74 GLY B O 1
ATOM 1704 N N . LYS B 1 75 ? 2.109 -4.875 12.062 1 67.31 75 LYS B N 1
ATOM 1705 C CA . LYS B 1 75 ? 1.311 -3.885 12.781 1 67.31 75 LYS B CA 1
ATOM 1706 C C . LYS B 1 75 ? 1.601 -2.477 12.266 1 67.31 75 LYS B C 1
ATOM 1708 O O . LYS B 1 75 ? 2.729 -2.172 11.875 1 67.31 75 LYS B O 1
ATOM 1713 N N . ARG B 1 76 ? 0.481 -1.873 11.766 1 66.31 76 ARG B N 1
ATOM 1714 C CA . ARG B 1 76 ? 0.698 -0.457 11.484 1 66.31 76 ARG B CA 1
ATOM 1715 C C . ARG B 1 76 ? 0.859 0.338 12.781 1 66.31 76 ARG B C 1
ATOM 1717 O O . ARG B 1 76 ? 0.111 0.134 13.734 1 66.31 76 ARG B O 1
ATOM 1724 N N . LYS B 1 77 ? 2.131 0.802 12.898 1 56.47 77 LYS B N 1
ATOM 1725 C CA . LYS B 1 77 ? 2.33 1.616 14.094 1 56.47 77 LYS B CA 1
ATOM 1726 C C . LYS B 1 77 ? 1.369 2.801 14.117 1 56.47 77 LYS B C 1
ATOM 1728 O O . LYS B 1 77 ? 1.468 3.705 13.289 1 56.47 77 LYS B O 1
ATOM 1733 N N . ARG B 1 78 ? 0.181 2.672 14.109 1 61.72 78 ARG B N 1
ATOM 1734 C CA . ARG B 1 78 ? -0.664 3.811 14.461 1 61.72 78 ARG B CA 1
ATOM 1735 C C . ARG B 1 78 ? -0.413 4.254 15.898 1 61.72 78 ARG B C 1
ATOM 1737 O O . ARG B 1 78 ? -0.563 3.463 16.828 1 61.72 78 ARG B O 1
ATOM 1744 N N . GLU B 1 79 ? 0.829 4.398 16.156 1 48.62 79 GLU B N 1
ATOM 1745 C CA . GLU B 1 79 ? 1.227 4.797 17.5 1 48.62 79 GLU B CA 1
ATOM 1746 C C . GLU B 1 79 ? 0.094 5.527 18.219 1 48.62 79 GLU B C 1
ATOM 1748 O O . GLU B 1 79 ? -0.461 6.492 17.688 1 48.62 79 GLU B O 1
ATOM 1753 N N . GLU B 1 80 ? -0.786 4.855 18.797 1 49.66 80 GLU B N 1
ATOM 1754 C CA . GLU B 1 80 ? -1.324 5.613 19.922 1 49.66 80 GLU B CA 1
ATOM 1755 C C . GLU B 1 80 ? -0.295 6.602 20.453 1 49.66 80 GLU B C 1
ATOM 1757 O O . GLU B 1 80 ? 0.718 6.199 21.031 1 49.66 80 GLU B O 1
ATOM 1762 N N . SER B 1 81 ? 0.128 7.383 19.578 1 52.94 81 SER B N 1
ATOM 1763 C CA . SER B 1 81 ? 1.031 8.297 20.266 1 52.94 81 SER B CA 1
ATOM 1764 C C . SER B 1 81 ? 0.553 8.578 21.688 1 52.94 81 SER B C 1
ATOM 1766 O O . SER B 1 81 ? -0.44 9.281 21.891 1 52.94 81 SER B O 1
ATOM 1768 N N . GLU B 1 82 ? 0.63 7.559 22.266 1 56.12 82 GLU B N 1
ATOM 1769 C CA . GLU B 1 82 ? 0.467 7.711 23.703 1 56.12 82 GLU B CA 1
ATOM 1770 C C . GLU B 1 82 ? 1.193 8.953 24.219 1 56.12 82 GLU B C 1
ATOM 1772 O O . GLU B 1 82 ? 1.207 9.219 25.422 1 56.12 82 GLU B O 1
ATOM 1777 N N . GLU B 1 83 ? 1.783 9.516 23.266 1 61.31 83 GLU B N 1
ATOM 1778 C CA . GLU B 1 83 ? 2.439 10.688 23.844 1 61.31 83 GLU B CA 1
ATOM 1779 C C . GLU B 1 83 ? 1.438 11.805 24.109 1 61.31 83 GLU B C 1
ATOM 1781 O O . GLU B 1 83 ? 0.459 11.961 23.375 1 61.31 83 GLU B O 1
ATOM 1786 N N . GLU B 1 84 ? 1.591 12.281 25.156 1 71.12 84 GLU B N 1
ATOM 1787 C CA . GLU B 1 84 ? 0.768 13.406 25.594 1 71.12 84 GLU B CA 1
ATOM 1788 C C . GLU B 1 84 ? 0.614 14.445 24.5 1 71.12 84 GLU B C 1
ATOM 1790 O O . GLU B 1 84 ? 1.605 14.891 23.922 1 71.12 84 GLU B O 1
ATOM 1795 N N . GLY B 1 85 ? -0.557 14.633 23.859 1 80.69 85 GLY B N 1
ATOM 1796 C CA . GLY B 1 85 ? -0.875 15.703 2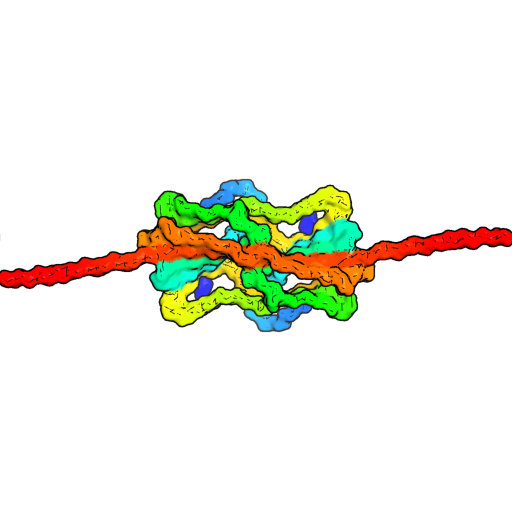2.938 1 80.69 85 GLY B CA 1
ATOM 1797 C C . GLY B 1 85 ? -0.962 15.242 21.5 1 80.69 85 GLY B C 1
ATOM 1798 O O . GLY B 1 85 ? -1.307 16.031 20.609 1 80.69 85 GLY B O 1
ATOM 1799 N N . CYS B 1 86 ? -0.585 13.961 21.344 1 85.31 86 CYS B N 1
ATOM 1800 C CA . CYS B 1 86 ? -0.694 13.453 19.984 1 85.31 86 CYS B CA 1
ATOM 1801 C C . CYS B 1 86 ? -2.033 12.766 19.766 1 85.31 86 CYS B C 1
ATOM 1803 O O . CYS B 1 86 ? -2.447 11.93 20.578 1 85.31 86 CYS B O 1
ATOM 1805 N N . LYS B 1 87 ? -2.736 13.18 18.625 1 86.75 87 LYS B N 1
ATOM 1806 C CA . LYS B 1 87 ? -4.027 12.562 18.328 1 86.75 87 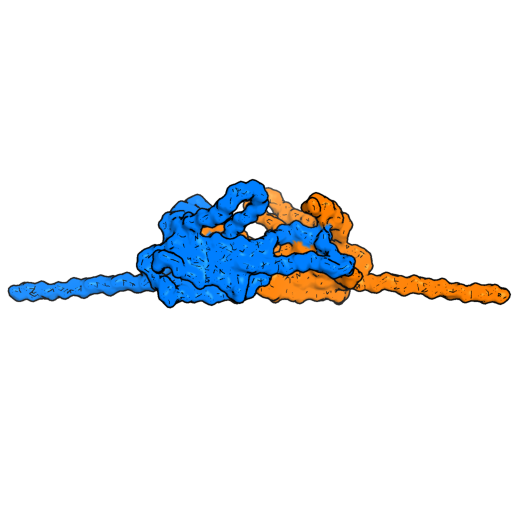LYS B CA 1
ATOM 1807 C C . LYS B 1 87 ? -4.246 12.453 16.812 1 86.75 87 LYS B C 1
ATOM 1809 O O . LYS B 1 87 ? -3.932 13.375 16.062 1 86.75 87 LYS B O 1
ATOM 1814 N N . TYR B 1 88 ? -4.77 11.328 16.469 1 88.44 88 TYR B N 1
ATOM 1815 C CA . TYR B 1 88 ? -5.199 11.203 15.086 1 88.44 88 TYR B CA 1
ATOM 1816 C C . TYR B 1 88 ? -6.488 11.984 14.844 1 88.44 88 TYR B C 1
ATOM 1818 O O . TYR B 1 88 ? -7.5 11.742 15.5 1 88.44 88 TYR B O 1
ATOM 1826 N N . VAL B 1 89 ? -6.395 12.867 13.969 1 89.56 89 VAL B N 1
ATOM 1827 C CA . VAL B 1 89 ? -7.582 13.672 13.695 1 89.56 89 VAL B CA 1
ATOM 1828 C C . VAL B 1 89 ? -8.305 13.125 12.469 1 89.56 89 VAL B C 1
ATOM 1830 O O . VAL B 1 89 ? -9.438 13.523 12.172 1 89.56 89 VAL B O 1
ATOM 1833 N N . ARG B 1 90 ? -7.594 12.227 11.711 1 89.56 90 ARG B N 1
ATOM 1834 C CA . ARG B 1 90 ? -8.188 11.508 10.586 1 89.56 90 ARG B CA 1
ATOM 1835 C C . ARG B 1 90 ? -7.609 10.102 10.469 1 89.56 90 ARG B C 1
ATOM 1837 O O . ARG B 1 90 ? -6.398 9.906 10.578 1 89.56 90 ARG B O 1
ATOM 1844 N N . LEU B 1 91 ? -8.5 9.109 10.281 1 86.19 91 LEU B N 1
ATOM 1845 C CA . LEU B 1 91 ? -8.117 7.703 10.148 1 86.19 91 LEU B CA 1
ATOM 1846 C C . LEU B 1 91 ? -8.891 7.039 9.016 1 86.19 91 LEU B C 1
ATOM 1848 O O . LEU B 1 91 ? -10.016 6.578 9.211 1 86.19 91 LEU B O 1
ATOM 1852 N N . GLU B 1 92 ? -8.164 7.016 7.812 1 86.19 92 GLU B N 1
ATOM 1853 C CA . GLU B 1 92 ? -8.867 6.457 6.66 1 86.19 92 GLU B CA 1
ATOM 1854 C C . GLU B 1 92 ? -8.18 5.188 6.16 1 86.19 92 GLU B C 1
ATOM 1856 O O . GLU B 1 92 ? -8.797 4.375 5.469 1 86.19 92 GLU B O 1
ATOM 1861 N N . ARG B 1 93 ? -6.879 5.066 6.434 1 86.38 93 ARG B N 1
ATOM 1862 C CA . ARG B 1 93 ? -6.125 3.951 5.875 1 86.38 93 ARG B CA 1
ATOM 1863 C C . ARG B 1 93 ? -6.555 2.631 6.504 1 86.38 93 ARG B C 1
ATOM 1865 O O . ARG B 1 93 ? -7.004 2.6 7.652 1 86.38 93 ARG B O 1
ATOM 1872 N N . ASN B 1 94 ? -6.441 1.677 5.684 1 77.69 94 ASN B N 1
ATOM 1873 C CA . ASN B 1 94 ? -6.797 0.36 6.207 1 77.69 94 ASN B CA 1
ATOM 1874 C C . ASN B 1 94 ? -5.902 -0.038 7.379 1 77.69 94 ASN B C 1
ATOM 1876 O O . ASN B 1 94 ? -4.707 0.263 7.383 1 77.69 94 ASN B O 1
ATOM 1880 N N . PRO B 1 95 ? -6.438 -0.535 8.422 1 67.31 95 PRO B N 1
ATOM 1881 C CA . PRO B 1 95 ? -5.625 -1.026 9.539 1 67.31 95 PRO B CA 1
ATOM 1882 C C . PRO B 1 95 ? -4.652 -2.125 9.117 1 67.31 95 PRO B C 1
ATOM 1884 O O . PRO B 1 95 ? -4.828 -2.74 8.062 1 67.31 95 PRO B O 1
ATOM 1887 N N . PRO B 1 96 ? -3.551 -2.145 10.086 1 59.75 96 PRO B N 1
ATOM 1888 C CA . PRO B 1 96 ? -2.586 -3.201 9.781 1 59.75 96 PRO B CA 1
ATOM 1889 C C . PRO B 1 96 ? -3.244 -4.562 9.586 1 59.75 96 PRO B C 1
ATOM 1891 O O . PRO B 1 96 ? -4.227 -4.883 10.258 1 59.75 96 PRO B O 1
ATOM 1894 N N . LEU B 1 97 ? -2.861 -5.078 8.469 1 60.09 97 LEU B N 1
ATOM 1895 C CA . LEU B 1 97 ? -3.584 -6.266 8.031 1 60.09 97 LEU B CA 1
ATOM 1896 C C . LEU B 1 97 ? -2.871 -7.535 8.484 1 60.09 97 LEU B C 1
ATOM 1898 O O . LEU B 1 97 ? -1.699 -7.742 8.164 1 60.09 97 LEU B O 1
ATOM 1902 N N . LYS B 1 98 ? -3.188 -7.973 9.773 1 70.88 98 LYS B N 1
ATOM 1903 C CA . LYS B 1 98 ? -2.945 -9.414 9.805 1 70.88 98 LYS B CA 1
ATOM 1904 C C . LYS B 1 98 ? -3.604 -10.109 8.617 1 70.88 98 LYS B C 1
ATOM 1906 O O . LYS B 1 98 ? -4.773 -9.859 8.32 1 70.88 98 LYS B O 1
ATOM 1911 N N . LEU B 1 99 ? -2.688 -10.602 7.828 1 72.69 99 LEU B N 1
ATOM 1912 C CA . LEU B 1 99 ? -3.234 -11.203 6.617 1 72.69 99 LEU B CA 1
ATOM 1913 C C . LEU B 1 99 ? -2.748 -12.641 6.453 1 72.69 99 LEU B C 1
ATOM 1915 O O . LEU B 1 99 ? -1.667 -12.992 6.93 1 72.69 99 LEU B O 1
ATOM 1919 N N . MET B 1 100 ? -3.662 -13.438 5.898 1 85.5 100 MET B N 1
ATOM 1920 C CA . MET B 1 100 ? -3.26 -14.773 5.48 1 85.5 100 MET B CA 1
ATOM 1921 C C . MET B 1 100 ? -3.959 -15.172 4.188 1 85.5 100 MET B C 1
ATOM 1923 O O . MET B 1 100 ? -5.18 -15.039 4.066 1 85.5 100 MET B O 1
ATOM 1927 N N . ARG B 1 101 ? -3.158 -15.531 3.244 1 89 101 ARG B N 1
ATOM 1928 C CA . ARG B 1 101 ? -3.67 -16.062 1.981 1 89 101 ARG B CA 1
ATOM 1929 C C . ARG B 1 101 ? -3.074 -17.422 1.676 1 89 101 ARG B C 1
ATOM 1931 O O . ARG B 1 101 ? -1.889 -17.656 1.917 1 89 101 ARG B O 1
ATOM 1938 N N . LYS B 1 102 ? -3.967 -18.25 1.113 1 90.88 102 LYS B N 1
ATOM 1939 C CA . LYS B 1 102 ? -3.521 -19.578 0.685 1 90.88 102 LYS B CA 1
ATOM 1940 C C . LYS B 1 102 ? -3.881 -19.828 -0.777 1 90.88 102 LYS B C 1
ATOM 1942 O O . LYS B 1 102 ? -4.977 -19.484 -1.221 1 90.88 102 LYS B O 1
ATOM 1947 N N . PHE B 1 103 ? -2.939 -20.453 -1.439 1 92.25 103 PHE B N 1
ATOM 1948 C CA . PHE B 1 103 ? -3.146 -20.797 -2.842 1 92.25 103 PHE B CA 1
ATOM 1949 C C . PHE B 1 103 ? -2.688 -22.219 -3.127 1 92.25 103 PHE B C 1
ATOM 1951 O O . PHE B 1 103 ? -1.524 -22.562 -2.902 1 92.25 103 PHE B O 1
ATOM 1958 N N . LYS B 1 104 ? -3.543 -23.016 -3.623 1 93 104 LYS B N 1
ATOM 1959 C CA . LYS B 1 104 ? -3.127 -24.328 -4.102 1 93 104 LYS B CA 1
ATOM 1960 C C . LYS B 1 104 ? -2.445 -24.219 -5.465 1 93 104 LYS B C 1
ATOM 1962 O O . LYS B 1 104 ? -3.041 -23.734 -6.426 1 93 104 LYS B O 1
ATOM 1967 N N . LEU B 1 105 ? -1.302 -24.781 -5.508 1 93.56 105 LEU B N 1
ATOM 1968 C CA . LEU B 1 105 ? -0.518 -24.656 -6.73 1 93.56 105 LEU B CA 1
ATOM 1969 C C . LEU B 1 105 ? -0.723 -25.859 -7.633 1 93.56 105 LEU B C 1
ATOM 1971 O O . LEU B 1 105 ? -0.849 -26.984 -7.145 1 93.56 105 LEU B O 1
ATOM 1975 N N . PRO B 1 106 ? -0.689 -25.562 -8.883 1 91.38 106 PRO B N 1
ATOM 1976 C CA . PRO B 1 106 ? -0.73 -26.703 -9.812 1 91.38 106 PRO B CA 1
ATOM 1977 C C . PRO B 1 106 ? 0.45 -27.656 -9.633 1 91.38 106 PRO B C 1
ATOM 1979 O O . PRO B 1 106 ? 1.5 -27.25 -9.125 1 91.38 106 PRO B O 1
ATOM 1982 N N . ASP B 1 107 ? 0.291 -28.844 -10.211 1 89 107 ASP B N 1
ATOM 1983 C CA . ASP B 1 107 ? 1.271 -29.906 -10.023 1 89 107 ASP B CA 1
ATOM 1984 C C . ASP B 1 107 ? 2.58 -29.594 -10.734 1 89 107 ASP B C 1
ATOM 1986 O O . ASP B 1 107 ? 3.65 -30.031 -10.312 1 89 107 ASP B O 1
ATOM 1990 N N . TYR B 1 108 ? 2.574 -28.891 -11.688 1 90.44 108 TYR B N 1
ATOM 1991 C CA . TYR B 1 108 ? 3.756 -28.641 -12.508 1 90.44 108 TYR B CA 1
ATOM 1992 C C . TYR B 1 108 ? 4.543 -27.453 -12 1 90.44 108 TYR B C 1
ATOM 1994 O O . TYR B 1 108 ? 5.473 -26.984 -12.664 1 90.44 108 TYR B O 1
ATOM 2002 N N . CYS B 1 109 ? 4.18 -26.953 -10.883 1 93.5 109 CYS B N 1
ATOM 2003 C CA . CYS B 1 109 ? 4.941 -25.859 -10.281 1 93.5 109 CYS B CA 1
ATOM 2004 C C . CYS B 1 109 ? 6.121 -26.391 -9.477 1 93.5 109 CYS B C 1
ATOM 2006 O O . CYS B 1 109 ? 6.008 -27.422 -8.812 1 93.5 109 CYS B O 1
ATOM 2008 N N . ASN B 1 110 ? 7.168 -25.688 -9.57 1 91.88 110 ASN B N 1
ATOM 2009 C CA . ASN B 1 110 ? 8.352 -26.016 -8.781 1 91.88 110 ASN B CA 1
ATOM 2010 C C . ASN B 1 110 ? 8.328 -25.312 -7.426 1 91.88 110 ASN B C 1
ATOM 2012 O O . ASN B 1 110 ? 8.82 -24.203 -7.285 1 91.88 110 ASN B O 1
ATOM 2016 N N . VAL B 1 111 ? 7.93 -25.969 -6.363 1 90.94 111 VAL B N 1
ATOM 2017 C CA . VAL B 1 111 ? 7.684 -25.391 -5.051 1 90.94 111 VAL B CA 1
ATOM 2018 C C . VAL B 1 111 ? 9.008 -25.172 -4.328 1 90.94 111 VAL B C 1
ATOM 2020 O O . VAL B 1 111 ? 9.086 -24.391 -3.367 1 90.94 111 VAL B O 1
ATOM 2023 N N . SER B 1 112 ? 10.023 -25.812 -4.754 1 88.94 112 SER B N 1
ATOM 2024 C CA . SER B 1 112 ? 11.328 -25.703 -4.109 1 88.94 112 SER B CA 1
ATOM 2025 C C . SER B 1 112 ? 12.047 -24.438 -4.535 1 88.94 112 SER B C 1
ATOM 2027 O O . SER B 1 112 ? 13.023 -24.031 -3.904 1 88.94 112 SER B O 1
ATOM 2029 N N . ALA B 1 113 ? 11.508 -23.75 -5.5 1 88.5 113 ALA B N 1
ATOM 2030 C CA . ALA B 1 113 ? 12.211 -22.594 -6.055 1 88.5 113 ALA B CA 1
ATOM 2031 C C . ALA B 1 113 ? 11.383 -21.328 -5.914 1 88.5 113 ALA B C 1
ATOM 2033 O O . ALA B 1 113 ? 11.508 -20.391 -6.723 1 88.5 113 ALA B O 1
ATOM 2034 N N . ILE B 1 114 ? 10.594 -21.297 -4.98 1 94.56 114 ILE B N 1
ATOM 2035 C CA . ILE B 1 114 ? 9.766 -20.109 -4.793 1 94.56 114 ILE B CA 1
ATOM 2036 C C . ILE B 1 114 ? 10.609 -18.953 -4.266 1 94.56 114 ILE B C 1
ATOM 2038 O O . ILE B 1 114 ? 11.414 -19.141 -3.346 1 94.56 114 ILE B O 1
ATOM 2042 N N . THR B 1 115 ? 10.469 -17.781 -4.871 1 95.56 115 THR B N 1
ATOM 2043 C CA . THR B 1 115 ? 11.18 -16.578 -4.426 1 95.56 115 THR B CA 1
ATOM 2044 C C . THR B 1 115 ? 10.195 -15.469 -4.098 1 95.56 115 THR B C 1
ATOM 2046 O O . THR B 1 115 ? 9.102 -15.398 -4.672 1 95.56 115 THR B O 1
ATOM 2049 N N . ALA B 1 116 ? 10.578 -14.695 -3.123 1 95.25 116 ALA B N 1
ATOM 2050 C CA . ALA B 1 116 ? 9.742 -13.578 -2.713 1 95.25 116 ALA B CA 1
ATOM 2051 C C . ALA B 1 116 ? 10.578 -12.32 -2.477 1 95.25 116 ALA B C 1
ATOM 2053 O O . ALA B 1 116 ? 11.695 -12.398 -1.962 1 95.25 116 ALA B O 1
ATOM 2054 N N . LYS B 1 117 ? 10.047 -11.203 -2.883 1 94.94 117 LYS B N 1
ATOM 2055 C CA . LYS B 1 117 ? 10.672 -9.906 -2.652 1 94.94 117 LYS B CA 1
ATOM 2056 C C . LYS B 1 117 ? 9.633 -8.859 -2.262 1 94.94 117 LYS B C 1
ATOM 2058 O O . LYS B 1 117 ? 8.508 -8.875 -2.764 1 94.94 117 LYS B O 1
ATOM 2063 N N . CYS B 1 118 ? 10 -8.023 -1.381 1 92.75 118 CYS B N 1
ATOM 2064 C CA . CYS B 1 118 ? 9.156 -6.898 -0.991 1 92.75 118 CYS B CA 1
ATOM 2065 C C . CYS B 1 118 ? 9.852 -5.574 -1.296 1 92.75 118 CYS B C 1
ATOM 2067 O O . CYS B 1 118 ? 10.867 -5.242 -0.681 1 92.75 118 CYS B O 1
ATOM 2069 N N . GLU B 1 119 ? 9.242 -4.859 -2.268 1 91.75 119 GLU B N 1
ATOM 2070 C CA . GLU B 1 119 ? 9.812 -3.58 -2.693 1 91.75 119 GLU B CA 1
ATOM 2071 C C . GLU B 1 119 ? 8.727 -2.514 -2.824 1 91.75 119 GLU B C 1
ATOM 2073 O O . GLU B 1 119 ? 7.672 -2.76 -3.41 1 91.75 119 GLU B O 1
ATOM 2078 N N . ASN B 1 120 ? 8.984 -1.402 -2.203 1 90.56 120 ASN B N 1
ATOM 2079 C CA . ASN B 1 120 ? 8.07 -0.268 -2.287 1 90.56 120 ASN B CA 1
ATOM 2080 C C . ASN B 1 120 ? 6.656 -0.653 -1.855 1 90.56 120 ASN B C 1
ATOM 2082 O O . ASN B 1 120 ? 5.676 -0.26 -2.494 1 90.56 120 ASN B O 1
ATOM 2086 N N . GLY B 1 121 ? 6.645 -1.472 -0.897 1 91.12 121 GLY B N 1
ATOM 2087 C CA . GLY B 1 121 ? 5.375 -1.842 -0.288 1 91.12 121 GLY B CA 1
ATOM 2088 C C . GLY B 1 121 ? 4.598 -2.857 -1.102 1 91.12 121 GLY B C 1
ATOM 2089 O O . GLY B 1 121 ? 3.387 -3.01 -0.919 1 91.12 121 GLY B O 1
ATOM 2090 N N . VAL B 1 122 ? 5.316 -3.498 -2.057 1 93 122 VAL B N 1
ATOM 2091 C CA . VAL B 1 122 ? 4.688 -4.551 -2.846 1 93 122 VAL B CA 1
ATOM 2092 C C . VAL B 1 122 ? 5.438 -5.867 -2.643 1 93 122 VAL B C 1
ATOM 2094 O O . VAL B 1 122 ? 6.648 -5.938 -2.852 1 93 122 VAL B O 1
ATOM 2097 N N . LEU B 1 123 ? 4.688 -6.855 -2.295 1 93.44 123 LEU B N 1
ATOM 2098 C CA . LEU B 1 123 ? 5.238 -8.203 -2.215 1 93.44 123 LEU B CA 1
ATOM 2099 C C . LEU B 1 123 ? 5.078 -8.938 -3.541 1 93.44 123 LEU B C 1
ATOM 2101 O O . LEU B 1 123 ? 3.977 -9 -4.094 1 93.44 123 LEU B O 1
ATOM 2105 N N . THR B 1 124 ? 6.164 -9.422 -3.998 1 95.56 124 THR B N 1
ATOM 2106 C CA . THR B 1 124 ? 6.164 -10.234 -5.215 1 95.56 124 THR B CA 1
ATOM 2107 C C . THR B 1 124 ? 6.641 -11.648 -4.922 1 95.56 124 THR B C 1
ATOM 2109 O O . THR B 1 124 ? 7.762 -11.852 -4.445 1 95.56 124 THR B O 1
ATOM 2112 N N . VAL B 1 125 ? 5.773 -12.602 -5.176 1 96.44 125 VAL B N 1
ATOM 2113 C CA . VAL B 1 125 ? 6.125 -14.008 -5.012 1 96.44 125 VAL B CA 1
ATOM 2114 C C . VAL B 1 125 ? 6.156 -14.695 -6.371 1 96.44 125 VAL B C 1
ATOM 2116 O O . VAL B 1 125 ? 5.195 -14.609 -7.141 1 96.44 125 VAL B O 1
ATOM 2119 N N . VAL B 1 126 ? 7.234 -15.398 -6.605 1 96.88 126 VAL B N 1
ATOM 2120 C CA . VAL B 1 126 ? 7.422 -16.031 -7.902 1 96.88 126 VAL B CA 1
ATOM 2121 C C . VAL B 1 126 ? 7.48 -17.547 -7.727 1 96.88 126 VAL B C 1
ATOM 2123 O O . VAL B 1 126 ? 8.266 -18.062 -6.922 1 96.88 126 VAL B O 1
ATOM 2126 N N . VAL B 1 127 ? 6.609 -18.203 -8.523 1 96.5 127 VAL B N 1
ATOM 2127 C CA . VAL B 1 127 ? 6.574 -19.656 -8.539 1 96.5 127 VAL B CA 1
ATOM 2128 C C . VAL B 1 127 ? 6.875 -20.172 -9.945 1 96.5 127 VAL B C 1
ATOM 2130 O O . VAL B 1 127 ? 6.047 -20.031 -10.852 1 96.5 127 VAL B O 1
ATOM 2133 N N . GLU B 1 128 ? 7.949 -20.844 -10.07 1 95.75 128 GLU B N 1
ATOM 2134 C CA . GLU B 1 128 ? 8.344 -21.344 -11.383 1 95.75 128 GLU B CA 1
ATOM 2135 C C . GLU B 1 128 ? 7.551 -22.594 -11.766 1 95.75 128 GLU B C 1
ATOM 2137 O O . GLU B 1 128 ? 7.148 -23.375 -10.891 1 95.75 128 GLU B O 1
ATOM 2142 N N . LYS B 1 129 ? 7.395 -22.719 -13.086 1 93.5 129 LYS B N 1
ATOM 2143 C CA . LYS B 1 129 ? 6.789 -23.922 -13.633 1 93.5 129 LYS B CA 1
ATOM 2144 C C . LYS B 1 129 ? 7.848 -24.969 -13.977 1 93.5 129 LYS B C 1
ATOM 2146 O O . LYS B 1 129 ? 8.969 -24.609 -14.352 1 93.5 129 LYS B O 1
ATOM 2151 N N . MET B 1 130 ? 7.465 -26.203 -13.797 1 89.94 130 MET B N 1
ATOM 2152 C CA . MET B 1 130 ? 8.367 -27.266 -14.227 1 89.94 130 MET B CA 1
ATOM 2153 C C . MET B 1 130 ? 8.305 -27.453 -15.742 1 89.94 130 MET B C 1
ATOM 2155 O O . MET B 1 130 ? 7.234 -27.359 -16.328 1 89.94 130 MET B O 1
ATOM 2159 N N . PRO B 1 131 ? 9.469 -27.609 -16.375 1 79.88 131 PRO B N 1
ATOM 2160 C CA . PRO B 1 131 ? 9.453 -27.891 -17.812 1 79.88 131 PRO B CA 1
ATOM 2161 C C . PRO B 1 131 ? 8.664 -29.141 -18.156 1 79.88 131 PRO B C 1
ATOM 2163 O O . PRO B 1 131 ? 8.57 -30.078 -17.359 1 79.88 131 PRO B O 1
ATOM 2166 N N . PRO B 1 132 ? 7.883 -29.016 -19.188 1 72.31 132 PRO B N 1
ATOM 2167 C CA . PRO B 1 132 ? 7.184 -30.219 -19.609 1 72.31 132 PRO B CA 1
ATOM 2168 C C . PRO B 1 132 ? 8.125 -31.422 -19.766 1 72.31 132 PRO B C 1
ATOM 2170 O O . PRO B 1 132 ? 9.297 -31.25 -20.094 1 72.31 132 PRO B O 1
ATOM 2173 N N . PRO B 1 133 ? 7.711 -32.469 -19.031 1 63.38 133 PRO B N 1
ATOM 2174 C CA . PRO B 1 133 ? 8.562 -33.625 -19.203 1 63.38 133 PRO B CA 1
ATOM 2175 C C . PRO B 1 133 ? 8.938 -33.875 -20.672 1 63.38 133 PRO B C 1
ATOM 2177 O O . PRO B 1 133 ? 8.164 -33.562 -21.562 1 63.38 133 PRO B O 1
ATOM 2180 N N . SER B 1 134 ? 10.188 -33.656 -20.953 1 56.72 134 SER B N 1
ATOM 2181 C CA . SER B 1 134 ? 10.68 -34 -22.281 1 56.72 134 SER B CA 1
ATOM 2182 C C . SER B 1 134 ? 9.914 -35.188 -22.844 1 56.72 134 SER B C 1
ATOM 2184 O O . SER B 1 134 ? 9.633 -36.156 -22.141 1 56.72 134 SER B O 1
ATOM 2186 N N . LYS B 1 135 ? 8.938 -34.938 -23.703 1 55.28 135 LYS B N 1
ATOM 2187 C CA . LYS B 1 135 ? 8.336 -36.062 -24.438 1 55.28 135 LYS B CA 1
ATOM 2188 C C . LYS B 1 135 ? 9.281 -37.25 -24.5 1 55.28 135 LYS B C 1
ATOM 2190 O O . LYS B 1 135 ? 10.477 -37.094 -24.719 1 55.28 135 LYS B O 1
ATOM 2195 N N . ALA B 1 136 ? 8.914 -38.312 -23.922 1 53.25 136 ALA B N 1
ATOM 2196 C CA . ALA B 1 136 ? 9.547 -39.625 -24.094 1 53.25 136 ALA B CA 1
ATOM 2197 C C . ALA B 1 136 ? 10.031 -39.812 -25.516 1 53.25 136 ALA B C 1
ATOM 2199 O O . ALA B 1 136 ? 9.305 -39.531 -26.469 1 53.25 136 ALA B O 1
ATOM 2200 N N . LYS B 1 137 ? 11.266 -39.469 -25.734 1 51.84 137 LYS B N 1
ATOM 2201 C CA . LYS B 1 137 ? 11.859 -39.906 -27 1 51.84 137 LYS B CA 1
ATOM 2202 C C . LYS B 1 137 ? 11.273 -41.25 -27.453 1 51.84 137 LYS B C 1
ATOM 2204 O O . LYS B 1 137 ? 11.328 -42.25 -26.734 1 51.84 137 LYS B O 1
ATOM 2209 N N . THR B 1 138 ? 10.109 -41.156 -28.047 1 50.53 138 THR B N 1
ATOM 2210 C CA . THR B 1 138 ? 9.68 -42.375 -28.688 1 50.53 138 THR B CA 1
ATOM 2211 C C . THR B 1 138 ? 10.875 -43.156 -29.25 1 50.53 138 THR B C 1
ATOM 2213 O O . THR B 1 138 ? 11.578 -42.656 -30.125 1 50.53 138 THR B O 1
ATOM 2216 N N . VAL B 1 139 ? 11.531 -43.812 -28.375 1 50.31 139 VAL B N 1
ATOM 2217 C CA . VAL B 1 139 ? 12.531 -44.75 -28.891 1 50.31 139 VAL B CA 1
ATOM 2218 C C . VAL B 1 139 ? 11.93 -45.625 -29.984 1 50.31 139 VAL B C 1
ATOM 2220 O O . VAL B 1 139 ? 10.992 -46.406 -29.734 1 50.31 139 VAL B O 1
ATOM 2223 N N . LYS B 1 140 ? 11.789 -45.094 -31.156 1 51.75 140 LYS B N 1
ATOM 2224 C CA . LYS B 1 140 ? 11.461 -45.969 -32.281 1 51.75 140 LYS B CA 1
ATOM 2225 C C . LYS B 1 140 ? 12.32 -47.219 -32.25 1 51.75 140 LYS B C 1
ATOM 2227 O O . LYS B 1 140 ? 13.539 -47.156 -32.438 1 51.75 140 LYS B O 1
ATOM 2232 N N . VAL B 1 141 ? 12.047 -48.125 -31.328 1 50.62 141 VAL B N 1
ATOM 2233 C CA . VAL B 1 141 ? 12.719 -49.406 -31.453 1 50.62 141 VAL B CA 1
ATOM 2234 C C . VAL B 1 141 ? 12.492 -49.969 -32.844 1 50.62 141 VAL B C 1
ATOM 2236 O O . VAL B 1 141 ? 11.352 -50.219 -33.25 1 50.62 141 VAL B O 1
ATOM 2239 N N . ALA B 1 142 ? 13.258 -49.562 -33.812 1 49.81 142 ALA B N 1
ATOM 2240 C CA . ALA B 1 142 ? 13.258 -50.281 -35.094 1 49.81 142 ALA B CA 1
ATOM 2241 C C . ALA B 1 142 ? 13.297 -51.781 -34.875 1 49.81 142 ALA B C 1
ATOM 2243 O O . ALA B 1 142 ? 14.25 -52.312 -34.312 1 49.81 142 ALA B O 1
ATOM 2244 N N . VAL B 1 143 ? 12.164 -52.375 -34.531 1 48.41 143 VAL B N 1
ATOM 2245 C CA . VAL B 1 143 ? 12.156 -53.812 -34.625 1 48.41 143 VAL B CA 1
ATOM 2246 C C . VAL B 1 143 ? 12.609 -54.25 -36.031 1 48.41 143 VAL B C 1
ATOM 2248 O O . VAL B 1 143 ? 11.977 -53.906 -37 1 48.41 143 VAL B O 1
ATOM 2251 N N . SER B 1 144 ? 13.906 -54.438 -36.188 1 42.25 144 SER B N 1
ATOM 2252 C CA . SER B 1 144 ? 14.328 -55.219 -37.344 1 42.25 144 SER B CA 1
ATOM 2253 C C . SER B 1 144 ? 13.578 -56.531 -37.438 1 42.25 144 SER B C 1
ATOM 2255 O O . SER B 1 144 ? 13.25 -57.156 -36.406 1 42.25 144 SER B O 1
#

pLDDT: mean 75.82, std 19.1, range [34.41, 96.88]

Foldseek 3Di:
DVVVCVVVCCVQWVKPCVVCPPVPPPCLCLPAFDWDWDDDPWKIKIKTFAPPDDPVQKDWDDDPNFKIKIFGPDFDCPPPCCPDPDDDPDDDDRGRRGHMIITGHDPQWDRVDWDWDADNRMIMIIITGHPDDPPDPPPPPPPD/DVVVCVVVCCVQWPKPCPVCPPVDPPCLCLPAFDWDWDDDPWKIKIKTFAPPDDPVQKDWDDDPNFKIKIFGPDFDCPPPCCPDPDDDPDDDDRGRRGHMIITGHDPQWDRVDWDWDADNRMIMIIITGHPDDPPDPPPPPPPD

Secondary structure (DSSP, 8-state):
-HHHHHHHHHHHS------------------PPPEEEEE-SSEEEEEEE-TT--GGGEEEEEETTTEEEEEE----------STT-EEEEE-SPPP--EEEEEEPPTTB-GGG-EEEEETTEEEEEEEBPPP------------/-HHHHHHHHHHHS------------------PPPEEEEE-SSEEEEEEE-TT--GGGEEEEEETTTEEEEEE----------STT-EEEEE-SPPP--EEEEEEPPTTB-GGG-EEEEETTEEEEEEEBPPP------------

Sequence (288 aa):
MSSVVDVVSQLLFPESIERLVSPSRSNESRGTIPVDILDTPKEYIFYMDVPGLSKSDIQVSVEDEKTLVIRSNGKRKREESEEEGCKYVRLERNPPLKLMRKFKLPDYCNVSAITAKCENGVLTVVVEKMPPPSKAKTVKVAVSMSSVVDVVSQLLFPESIERLVSPSRSNESRGTIPVDILDTPKEYIFYMDVPGLSKSDIQVSVEDEKTLVIRSNGKRKREESEEEGCKYVRLERNPPLKLMRKFKLPDYCNVSAITAKCENGVLTVVVEKMPPPSKAKTVKVAVS

Nearest PDB structures (foldseek):
  2byu-assembly1_B  TM=8.692E-01  e=2.655E-07  Triticum aestivum
  5ds1-assembly1_A-2  TM=8.735E-01  e=1.695E-07  Pisum sativum
  1gme-assembly1_A  TM=7.250E-01  e=6.913E-08  Triticum aestivum
  3w1z-assembly1_B  TM=6.833E-01  e=2.808E-07  Schizosaccharomyces pombe 972h-
  4ylc-assembly1_C  TM=6.025E-01  e=3.295E-05  Saccharolobus solfataricus 98/2

Radius of gyration: 25.26 Å; Cα contacts (8 Å, |Δi|>4): 537; chains: 2; bounding box: 35×111×75 Å

InterPro domains:
  IPR002068 Alpha crystallin/Hsp20 domain [PF00011] (36-141)
  IPR002068 Alpha crystallin/Hsp20 domain [PS01031] (26-144)
  IPR008978 HSP20-like chaperone [G3DSA:2.60.40.790] (2-143)
  IPR008978 HSP20-like chaperone [SSF49764] (17-135)
  IPR031107 Small heat shock protein [PTHR11527] (23-140)

Organism: Solanum lycopersicum (NCBI:txid4081)